Protein AF-A0A147B8G9-F1 (afdb_monomer)

Solvent-accessible surface area (backbone atoms only — not comparable to full-atom values): 14447 Å² total; per-residue (Å²): 86,71,68,40,45,54,47,21,61,50,33,44,54,52,21,54,55,28,45,54,51,26,54,56,39,69,71,37,88,87,58,52,73,68,56,34,51,51,32,46,54,50,22,54,52,31,44,52,54,21,53,52,31,44,51,52,25,51,52,38,44,55,53,49,53,52,51,51,49,44,41,64,72,46,54,49,53,51,53,50,52,54,52,48,54,52,51,53,51,51,52,49,52,52,52,52,49,56,51,51,51,54,51,55,56,58,67,47,47,63,57,54,49,52,52,52,53,50,52,51,53,56,59,70,66,65,49,73,64,62,56,50,49,55,50,45,72,74,62,61,80,81,74,71,81,80,75,81,83,76,86,82,70,70,88,66,72,84,79,80,87,88,86,81,87,84,81,88,78,70,76,73,82,71,81,74,72,80,72,87,64,96,72,88,81,89,86,91,85,78,87,92,87,88,77,95,69,91,70,97,74,86,74,59,89,74,60,79,72,38,78,92,43,60,70,72,57,24,52,53,53,53,52,53,50,52,52,48,54,52,52,54,54,67,73,77,110

Structure (mmCIF, N/CA/C/O backbone):
data_AF-A0A147B8G9-F1
#
_entry.id   AF-A0A147B8G9-F1
#
loop_
_atom_site.group_PDB
_atom_site.id
_atom_site.type_symbol
_atom_site.label_atom_id
_atom_site.label_alt_id
_atom_site.label_comp_id
_atom_site.label_asym_id
_atom_site.label_entity_id
_atom_site.label_seq_id
_atom_site.pdbx_PDB_ins_code
_atom_site.Cartn_x
_atom_site.Cartn_y
_atom_site.Cartn_z
_atom_site.occupancy
_atom_site.B_iso_or_equiv
_atom_site.auth_seq_id
_atom_site.auth_comp_id
_atom_site.auth_asym_id
_atom_site.auth_atom_id
_atom_site.pdbx_PDB_model_num
ATOM 1 N N . LEU A 1 1 ? -17.903 1.151 34.267 1.00 97.25 1 LEU A N 1
ATOM 2 C CA . LEU A 1 1 ? -18.735 -0.066 34.359 1.00 97.25 1 LEU A CA 1
ATOM 3 C C . LEU A 1 1 ? -18.308 -0.996 35.491 1.00 97.25 1 LEU A C 1
ATOM 5 O O . LEU A 1 1 ? -19.068 -1.158 36.432 1.00 97.25 1 LEU A O 1
ATOM 9 N N . ASP A 1 2 ? -17.098 -1.562 35.462 1.00 98.00 2 ASP A N 1
ATOM 10 C CA . ASP A 1 2 ? -16.694 -2.582 36.450 1.00 98.00 2 ASP A CA 1
ATOM 11 C C . ASP A 1 2 ? -16.786 -2.119 37.905 1.00 98.00 2 ASP A C 1
ATOM 13 O O . ASP A 1 2 ? -17.179 -2.884 38.782 1.00 98.00 2 ASP A O 1
ATOM 17 N N . LYS A 1 3 ? -16.465 -0.847 38.165 1.00 98.44 3 LYS A N 1
ATOM 18 C CA . LYS A 1 3 ? -16.571 -0.262 39.505 1.00 98.44 3 LYS A CA 1
ATOM 19 C C . LYS A 1 3 ? -18.018 -0.232 40.019 1.00 98.44 3 LYS A C 1
ATOM 21 O O . LYS A 1 3 ? -18.236 -0.625 41.160 1.00 98.44 3 LYS A O 1
ATOM 26 N N . SER A 1 4 ? -18.985 0.193 39.200 1.00 98.12 4 SER A N 1
ATOM 27 C CA . SER A 1 4 ? -20.401 0.253 39.600 1.00 98.12 4 SER A CA 1
ATOM 28 C C . SER A 1 4 ? -21.015 -1.142 39.705 1.00 98.12 4 SER A C 1
ATOM 30 O O . SER A 1 4 ? -21.727 -1.411 40.666 1.00 98.12 4 SER A O 1
ATOM 32 N N . LYS A 1 5 ? -20.637 -2.074 38.817 1.00 98.62 5 LYS A N 1
ATOM 33 C CA . LYS A 1 5 ? -21.024 -3.490 38.921 1.00 98.62 5 LYS A CA 1
ATOM 34 C C . LYS A 1 5 ? -20.575 -4.109 40.247 1.00 98.62 5 LYS A C 1
ATOM 36 O O . LYS A 1 5 ? -21.391 -4.637 40.990 1.00 98.62 5 LYS A O 1
ATOM 41 N N . ARG A 1 6 ? -19.284 -3.982 40.582 1.00 98.56 6 ARG A N 1
ATOM 42 C CA . ARG A 1 6 ? -18.735 -4.498 41.850 1.00 98.56 6 ARG A CA 1
ATOM 43 C C . ARG A 1 6 ? -19.378 -3.841 43.071 1.00 98.56 6 ARG A C 1
ATOM 45 O O . ARG A 1 6 ? -19.503 -4.483 44.110 1.00 98.56 6 ARG A O 1
ATOM 52 N N . HIS A 1 7 ? -19.744 -2.562 42.971 1.00 98.56 7 HIS A N 1
ATOM 53 C CA . HIS A 1 7 ? -20.434 -1.862 44.048 1.00 98.56 7 HIS A CA 1
ATOM 54 C C . HIS A 1 7 ? -21.851 -2.405 44.256 1.00 98.56 7 HIS A C 1
ATOM 56 O O . HIS A 1 7 ? -22.194 -2.731 45.389 1.00 98.56 7 HIS A O 1
ATOM 62 N N . TYR A 1 8 ? -22.616 -2.584 43.176 1.00 98.75 8 TYR A N 1
ATOM 63 C CA . TYR A 1 8 ? -23.930 -3.219 43.219 1.00 98.75 8 TYR A CA 1
ATOM 64 C C . TYR A 1 8 ? -23.858 -4.635 43.805 1.00 98.75 8 TYR A C 1
ATOM 66 O O . TYR A 1 8 ? -24.555 -4.910 44.776 1.00 98.75 8 TYR A O 1
ATOM 74 N N . ASP A 1 9 ? -22.937 -5.481 43.326 1.00 98.62 9 ASP A N 1
ATOM 75 C CA . ASP A 1 9 ? -22.746 -6.845 43.847 1.00 98.62 9 ASP A CA 1
ATOM 76 C C . ASP A 1 9 ? -22.470 -6.854 45.363 1.00 98.62 9 ASP A C 1
ATOM 78 O O . ASP A 1 9 ? -22.909 -7.748 46.088 1.00 98.62 9 ASP A O 1
ATOM 82 N N . LYS A 1 10 ? -21.728 -5.856 45.864 1.00 98.62 10 LYS A N 1
ATOM 83 C CA . LYS A 1 10 ? -21.459 -5.701 47.298 1.00 98.62 10 LYS A CA 1
ATOM 84 C C . LYS A 1 10 ? -22.714 -5.268 48.064 1.00 98.62 10 LYS A C 1
ATOM 86 O O . LYS A 1 10 ? -23.008 -5.858 49.098 1.00 98.62 10 LYS A O 1
ATOM 91 N N . MET A 1 11 ? -23.422 -4.241 47.589 1.00 98.44 11 MET A N 1
ATOM 92 C CA . MET A 1 11 ? -24.616 -3.717 48.268 1.00 98.44 11 MET A CA 1
ATOM 93 C C . MET A 1 11 ? -25.768 -4.726 48.258 1.00 98.44 11 MET A C 1
ATOM 95 O O . MET A 1 11 ? -26.478 -4.828 49.250 1.00 98.44 11 MET A O 1
ATOM 99 N N . PHE A 1 12 ? -25.892 -5.526 47.197 1.00 98.56 12 PHE A N 1
ATOM 100 C CA . PHE A 1 12 ? -26.845 -6.632 47.111 1.00 98.56 12 PHE A CA 1
ATOM 101 C C . PHE A 1 12 ? -26.629 -7.660 48.228 1.00 98.56 12 PHE A C 1
ATOM 103 O O . PHE A 1 12 ? -27.547 -7.945 48.988 1.00 98.56 12 PHE A O 1
ATOM 110 N N . LYS A 1 13 ? -25.385 -8.112 48.433 1.00 98.62 13 LYS A N 1
ATOM 111 C CA . LYS A 1 13 ? -25.049 -9.030 49.538 1.00 98.62 13 LYS A CA 1
ATOM 112 C C . LYS A 1 13 ? -25.305 -8.428 50.922 1.00 98.62 13 LYS A C 1
ATOM 114 O O . LYS A 1 13 ? -25.649 -9.144 51.858 1.00 98.62 13 LYS A O 1
ATOM 119 N N . GLU A 1 14 ? -25.085 -7.121 51.088 1.00 98.38 14 GLU A N 1
ATOM 120 C CA . GLU A 1 14 ? -25.385 -6.432 52.350 1.00 98.38 14 GLU A CA 1
ATOM 121 C C . GLU A 1 14 ? -26.895 -6.316 52.610 1.00 98.38 14 GLU A C 1
ATOM 123 O O . GLU A 1 14 ? -27.304 -6.398 53.769 1.00 98.38 14 GLU A O 1
ATOM 128 N N . ALA A 1 15 ? -27.702 -6.149 51.560 1.00 98.50 15 ALA A N 1
ATOM 129 C CA . ALA A 1 15 ? -29.160 -6.142 51.631 1.00 98.50 15 ALA A CA 1
ATOM 130 C C . ALA A 1 15 ? -29.721 -7.531 51.969 1.00 98.50 15 ALA A C 1
ATOM 132 O O . ALA A 1 15 ? -30.466 -7.644 52.940 1.00 98.50 15 ALA A O 1
ATOM 133 N N . GLU A 1 16 ? -29.267 -8.591 51.285 1.00 98.38 16 GLU A N 1
ATOM 134 C CA . GLU A 1 16 ? -29.653 -9.981 51.595 1.00 98.38 16 GLU A CA 1
ATOM 135 C C . GLU A 1 16 ? -29.363 -10.330 53.061 1.00 98.38 16 GLU A C 1
ATOM 137 O O . GLU A 1 16 ? -30.230 -10.819 53.784 1.00 98.38 16 GLU A O 1
ATOM 142 N N . LYS A 1 17 ? -28.168 -9.978 53.552 1.00 98.44 17 LYS A N 1
ATOM 143 C CA . LYS A 1 17 ? -27.797 -10.209 54.953 1.00 98.44 17 LYS A CA 1
ATOM 144 C C . LYS A 1 17 ? -28.692 -9.449 55.944 1.00 98.44 17 LYS A C 1
ATOM 146 O O . LYS A 1 17 ? -28.948 -9.944 57.041 1.00 98.44 17 LYS A O 1
ATOM 151 N N . ALA A 1 18 ? -29.121 -8.231 55.607 1.00 98.00 18 ALA A N 1
ATOM 152 C CA . ALA A 1 18 ? -30.018 -7.445 56.456 1.00 98.00 18 ALA A CA 1
ATOM 153 C C . ALA A 1 18 ? -31.457 -7.987 56.435 1.00 98.00 18 ALA A C 1
ATOM 155 O O . ALA A 1 18 ? -32.143 -7.928 57.455 1.00 98.00 18 ALA A O 1
ATOM 156 N N . GLU A 1 19 ? -31.892 -8.552 55.308 1.00 97.94 19 GLU A N 1
ATOM 157 C CA . GLU A 1 19 ? -33.185 -9.219 55.159 1.00 97.94 19 GLU A CA 1
ATOM 158 C C . GLU A 1 19 ? -33.260 -10.511 55.983 1.00 97.94 19 GLU A C 1
ATOM 160 O O . GLU A 1 19 ? -34.195 -10.670 56.769 1.00 97.94 19 GLU A O 1
ATOM 165 N N . GLU A 1 20 ? -32.237 -11.366 55.913 1.00 97.62 20 GLU A N 1
ATOM 166 C CA . GLU A 1 20 ? -32.121 -12.560 56.764 1.00 97.62 20 GLU A CA 1
ATOM 167 C C . GLU A 1 20 ? -32.105 -12.204 58.260 1.00 97.62 20 GLU A C 1
ATOM 169 O O . GLU A 1 20 ? -32.762 -12.854 59.076 1.00 97.62 20 GLU A O 1
ATOM 174 N N . ALA A 1 21 ? -31.372 -11.149 58.637 1.00 97.25 21 ALA A N 1
ATOM 175 C CA . ALA A 1 21 ? -31.298 -10.690 60.022 1.00 97.25 21 ALA A CA 1
ATOM 176 C C . ALA A 1 21 ? -32.641 -10.153 60.538 1.00 97.25 21 ALA A C 1
ATOM 178 O O . ALA A 1 21 ? -32.983 -10.400 61.694 1.00 97.25 21 ALA A O 1
ATOM 179 N N . TYR A 1 22 ? -33.402 -9.442 59.698 1.00 97.81 22 TYR A N 1
ATOM 180 C CA . TYR A 1 22 ? -34.756 -9.008 60.036 1.00 97.81 22 TYR A CA 1
ATOM 181 C C . TYR A 1 22 ? -35.699 -10.202 60.199 1.00 97.81 22 TYR A C 1
ATOM 183 O O . TYR A 1 22 ? -36.370 -10.276 61.221 1.00 97.81 22 TYR A O 1
ATOM 191 N N . HIS A 1 23 ? -35.698 -11.155 59.260 1.00 96.88 23 HIS A N 1
ATOM 192 C CA . HIS A 1 23 ? -36.544 -12.351 59.344 1.00 96.88 23 HIS A CA 1
ATOM 193 C C . HIS A 1 23 ? -36.290 -13.126 60.640 1.00 96.88 23 HIS A C 1
ATOM 195 O O . HIS A 1 23 ? -37.219 -13.441 61.375 1.00 96.88 23 HIS A O 1
ATOM 201 N N . LYS A 1 24 ? -35.013 -13.338 60.980 1.00 96.62 24 LYS A N 1
ATOM 202 C CA . LYS A 1 24 ? -34.631 -13.998 62.231 1.00 96.62 24 LYS A CA 1
ATOM 203 C C . LYS A 1 24 ? -35.087 -13.225 63.473 1.00 96.62 24 LYS A C 1
ATOM 205 O O . LYS A 1 24 ? -35.431 -13.846 64.470 1.00 96.62 24 LYS A O 1
ATOM 210 N N . ALA A 1 25 ? -35.046 -11.892 63.437 1.00 96.00 25 ALA A N 1
ATOM 211 C CA . ALA A 1 25 ? -35.487 -11.064 64.555 1.00 96.00 25 ALA A CA 1
ATOM 212 C C . ALA A 1 25 ? -37.018 -11.053 64.709 1.00 96.00 25 ALA A C 1
ATOM 214 O O . ALA A 1 25 ? -37.511 -11.032 65.829 1.00 96.00 25 ALA A O 1
ATOM 215 N N . ASP A 1 26 ? -37.758 -11.077 63.600 1.00 95.75 26 ASP A N 1
ATOM 216 C CA . ASP A 1 26 ? -39.227 -11.084 63.571 1.00 95.75 26 ASP A CA 1
ATOM 217 C C . ASP A 1 26 ? -39.808 -12.403 64.119 1.00 95.75 26 ASP A C 1
ATOM 219 O O . ASP A 1 26 ? -40.849 -12.407 64.772 1.00 95.75 26 ASP A O 1
ATOM 223 N N . GLU A 1 27 ? -39.095 -13.517 63.916 1.00 95.50 27 GLU A N 1
ATOM 224 C CA . GLU A 1 27 ? -39.463 -14.850 64.415 1.00 95.50 27 GLU A CA 1
ATOM 225 C C . GLU A 1 27 ? -39.058 -15.111 65.880 1.00 95.50 27 GLU A C 1
ATOM 227 O O . GLU A 1 27 ? -39.520 -16.083 66.486 1.00 95.50 27 GLU A O 1
ATOM 232 N N . ASP A 1 28 ? -38.195 -14.277 66.471 1.00 93.94 28 ASP A N 1
ATOM 233 C CA . ASP A 1 28 ? -37.679 -14.482 67.826 1.00 93.94 28 ASP A CA 1
ATOM 234 C C . ASP A 1 28 ? -38.606 -13.871 68.889 1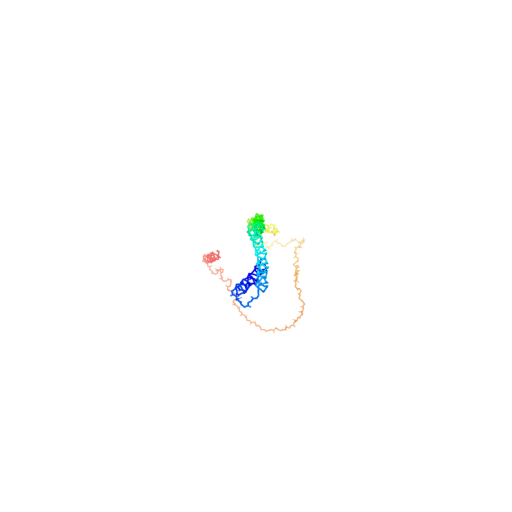.00 93.94 28 ASP A C 1
ATOM 236 O O . ASP A 1 28 ? -38.620 -12.664 69.141 1.00 93.94 28 ASP A O 1
ATOM 240 N N . LEU A 1 29 ? -39.348 -14.741 69.579 1.00 89.50 29 LEU A N 1
ATOM 241 C CA . LEU A 1 29 ? -40.270 -14.376 70.660 1.00 89.50 29 LEU A CA 1
ATOM 242 C C . LEU A 1 29 ? -39.580 -13.759 71.891 1.00 89.50 29 LEU A C 1
ATOM 244 O O . LEU A 1 29 ? -40.267 -13.234 72.771 1.00 89.50 29 LEU A O 1
ATOM 248 N N . HIS A 1 30 ? -38.251 -13.843 71.991 1.00 93.12 30 HIS A N 1
ATOM 249 C CA . HIS A 1 30 ? -37.480 -13.285 73.100 1.00 93.12 30 HIS A CA 1
ATOM 250 C C . HIS A 1 30 ? -36.979 -11.859 72.840 1.00 93.12 30 HIS A C 1
ATOM 252 O O . HIS A 1 30 ? -36.504 -11.216 73.780 1.00 93.12 30 HIS A O 1
ATOM 258 N N . LEU A 1 31 ? -37.098 -11.343 71.611 1.00 91.81 31 LEU A N 1
ATOM 259 C CA . LEU A 1 31 ? -36.716 -9.971 71.281 1.00 91.81 31 LEU A CA 1
ATOM 260 C C . LEU A 1 31 ? -37.822 -8.969 71.612 1.00 91.81 31 LEU A C 1
ATOM 262 O O . LEU A 1 31 ? -39.021 -9.227 71.487 1.00 91.81 31 LEU A O 1
ATOM 266 N N . SER A 1 32 ? -37.412 -7.766 72.010 1.00 94.31 32 SER A N 1
ATOM 267 C CA . SER A 1 32 ? -38.351 -6.669 72.206 1.00 94.31 32 SER A CA 1
ATOM 268 C C . SER A 1 32 ? -38.854 -6.126 70.867 1.00 94.31 32 SER A C 1
ATOM 270 O O . SER A 1 32 ? -38.147 -6.093 69.859 1.00 94.31 32 SER A O 1
ATOM 272 N N . ARG A 1 33 ? -40.066 -5.563 70.875 1.00 92.75 33 ARG A N 1
ATOM 273 C CA . ARG A 1 33 ? -40.646 -4.896 69.697 1.00 92.75 33 ARG A CA 1
ATOM 274 C C . ARG A 1 33 ? -39.757 -3.774 69.140 1.00 92.75 33 ARG A C 1
ATOM 276 O O . ARG A 1 33 ? -39.765 -3.524 67.940 1.00 92.75 33 ARG A O 1
ATOM 283 N N . ALA A 1 34 ? -38.985 -3.107 70.000 1.00 95.25 34 ALA A N 1
ATOM 284 C CA . ALA A 1 34 ? -38.036 -2.074 69.589 1.00 95.25 34 ALA A CA 1
ATOM 285 C C . ALA A 1 34 ? -36.835 -2.648 68.815 1.00 95.25 34 ALA A C 1
ATOM 287 O O . ALA A 1 34 ? -36.358 -2.021 67.870 1.00 95.25 34 ALA A O 1
ATOM 288 N N . GLU A 1 35 ? -36.352 -3.836 69.186 1.00 94.00 35 GLU A N 1
ATOM 289 C CA . GLU A 1 35 ? -35.245 -4.507 68.496 1.00 94.00 35 GLU A CA 1
ATOM 290 C C . GLU A 1 35 ? -35.665 -5.025 67.119 1.00 94.00 35 GLU A C 1
ATOM 292 O O . GLU A 1 35 ? -34.926 -4.833 66.150 1.00 94.00 35 GLU A O 1
ATOM 297 N N . VAL A 1 36 ? -36.875 -5.580 67.008 1.00 95.62 36 VAL A N 1
ATOM 298 C CA . VAL A 1 36 ? -37.458 -5.994 65.720 1.00 95.62 36 VAL A CA 1
ATOM 299 C C . VAL A 1 36 ? -37.633 -4.793 64.786 1.00 95.62 36 VAL A C 1
ATOM 301 O O . VAL A 1 36 ? -37.210 -4.834 63.630 1.00 95.62 36 VAL A O 1
ATOM 304 N N . GLU A 1 37 ? -38.163 -3.673 65.289 1.00 96.44 37 GLU A N 1
ATOM 305 C CA . GLU A 1 37 ? -38.328 -2.455 64.484 1.00 96.44 37 GLU A CA 1
ATOM 306 C C . GLU A 1 37 ? -36.974 -1.867 64.040 1.00 96.44 37 GLU A C 1
ATOM 308 O O . GLU A 1 37 ? -36.832 -1.397 62.912 1.00 96.44 37 GLU A O 1
ATOM 313 N N . LYS A 1 38 ? -35.932 -1.953 64.879 1.00 97.31 38 LYS A N 1
ATOM 314 C CA . LYS A 1 38 ? -34.567 -1.552 64.501 1.00 97.31 38 LYS A CA 1
ATOM 315 C C . LYS A 1 38 ? -33.997 -2.430 63.380 1.00 97.31 38 LYS A C 1
ATOM 317 O O . LYS A 1 38 ? -33.352 -1.911 62.461 1.00 97.31 38 LYS A O 1
ATOM 322 N N . ALA A 1 39 ? -34.222 -3.744 63.438 1.00 96.50 39 ALA A N 1
ATOM 323 C CA . ALA A 1 39 ? -33.822 -4.662 62.372 1.00 96.50 39 ALA A CA 1
ATOM 324 C C . ALA A 1 39 ? -34.564 -4.343 61.062 1.00 96.50 39 ALA A C 1
ATOM 326 O O . ALA A 1 39 ? -33.936 -4.265 60.005 1.00 96.50 39 ALA A O 1
ATOM 327 N N . LYS A 1 40 ? -35.864 -4.031 61.144 1.00 97.69 40 LYS A N 1
ATOM 328 C CA . LYS A 1 40 ? -36.684 -3.596 60.006 1.00 97.69 40 LYS A CA 1
ATOM 329 C C . LYS A 1 40 ? -36.181 -2.297 59.370 1.00 97.69 40 LYS A C 1
ATOM 331 O O . LYS A 1 40 ? -36.027 -2.238 58.153 1.00 97.69 40 LYS A O 1
ATOM 336 N N . GLN A 1 41 ? -35.860 -1.277 60.170 1.00 97.75 41 GLN A N 1
ATOM 337 C CA . GLN A 1 41 ? -35.276 -0.027 59.662 1.00 97.75 41 GLN A CA 1
ATOM 338 C C . GLN A 1 41 ? -33.926 -0.262 58.972 1.00 97.75 41 GLN A C 1
ATOM 340 O O . GLN A 1 41 ? -33.648 0.329 57.930 1.00 97.75 41 GLN A O 1
ATOM 345 N N . THR A 1 42 ? -33.096 -1.153 59.525 1.00 97.50 42 THR A N 1
ATOM 346 C CA . THR A 1 42 ? -31.797 -1.511 58.934 1.00 97.50 42 THR A CA 1
ATOM 347 C C . THR A 1 42 ? -31.971 -2.223 57.592 1.00 97.50 42 THR A C 1
ATOM 349 O O . THR A 1 42 ? -31.271 -1.887 56.636 1.00 97.50 42 THR A O 1
ATOM 352 N N . LYS A 1 43 ? -32.917 -3.170 57.502 1.00 98.06 43 LYS A N 1
ATOM 353 C CA . LYS A 1 43 ? -33.299 -3.825 56.243 1.00 98.06 43 LYS A CA 1
ATOM 354 C C . LYS A 1 43 ? -33.697 -2.785 55.196 1.00 98.06 43 LYS A C 1
ATOM 356 O O . LYS A 1 43 ? -33.112 -2.761 54.117 1.00 98.06 43 LYS A O 1
ATOM 361 N N . GLU A 1 44 ? -34.647 -1.912 55.525 1.00 98.19 44 GLU A N 1
ATOM 362 C CA . GLU A 1 44 ? -35.167 -0.917 54.582 1.00 98.19 44 GLU A CA 1
ATOM 363 C C . GLU A 1 44 ? -34.058 0.016 54.076 1.00 98.19 44 GLU A C 1
ATOM 365 O O . GLU A 1 44 ? -33.927 0.256 52.876 1.00 98.19 44 GLU A O 1
ATOM 370 N N . GLN A 1 45 ? -33.175 0.463 54.975 1.00 98.31 45 GLN A N 1
ATOM 371 C CA . GLN A 1 45 ? -32.027 1.287 54.608 1.00 98.31 45 GLN A CA 1
ATOM 372 C C . GLN A 1 45 ? -31.071 0.565 53.646 1.00 98.31 45 GLN A C 1
ATOM 374 O O . GLN A 1 45 ? -30.588 1.168 52.685 1.00 98.31 45 GLN A O 1
ATOM 379 N N . LYS A 1 46 ? -30.765 -0.716 53.892 1.00 98.31 46 LYS A N 1
ATOM 380 C CA . LYS A 1 46 ? -29.875 -1.498 53.021 1.00 98.31 46 LYS A CA 1
ATOM 381 C C . LYS A 1 46 ? -30.505 -1.791 51.662 1.00 98.31 46 LYS A C 1
ATOM 383 O O . LYS A 1 46 ? -29.791 -1.720 50.661 1.00 98.31 46 LYS A O 1
ATOM 388 N N . ASN A 1 47 ? -31.815 -2.018 51.614 1.00 98.38 47 ASN A N 1
ATOM 389 C CA . ASN A 1 47 ? -32.558 -2.174 50.366 1.00 98.38 47 ASN A CA 1
ATOM 390 C C . ASN A 1 47 ? -32.523 -0.899 49.519 1.00 98.38 47 ASN A C 1
ATOM 392 O O . ASN A 1 47 ? -32.202 -0.977 48.334 1.00 98.38 47 ASN A O 1
ATOM 396 N N . GLN A 1 48 ? -32.741 0.276 50.120 1.00 98.50 48 GLN A N 1
ATOM 397 C CA . GLN A 1 48 ? -32.656 1.543 49.388 1.00 98.50 48 GLN A CA 1
ATOM 398 C C . GLN A 1 48 ? -31.258 1.765 48.785 1.00 98.50 48 GLN A C 1
ATOM 400 O O . GLN A 1 48 ? -31.133 2.071 47.602 1.00 98.50 48 GLN A O 1
ATOM 405 N N . ILE A 1 49 ? -30.194 1.535 49.565 1.00 98.38 49 ILE A N 1
ATOM 406 C CA . ILE A 1 49 ? -28.807 1.663 49.079 1.00 98.38 49 ILE A CA 1
ATOM 407 C C . ILE A 1 49 ? -28.522 0.672 47.936 1.00 98.38 49 ILE A C 1
ATOM 409 O O . ILE A 1 49 ? -27.803 0.999 46.989 1.00 98.38 49 ILE A O 1
ATOM 413 N N . CYS A 1 50 ? -29.064 -0.547 48.010 1.00 98.50 50 CYS A N 1
ATOM 414 C CA . CYS A 1 50 ? -28.919 -1.542 46.952 1.00 98.50 50 CYS A CA 1
ATOM 415 C C . CYS A 1 50 ? -29.609 -1.103 45.650 1.00 98.50 50 CYS A C 1
ATOM 417 O O . CYS A 1 50 ? -28.988 -1.184 44.587 1.00 98.50 50 CYS A O 1
ATOM 419 N N . GLU A 1 51 ? -30.840 -0.590 45.719 1.00 98.56 51 GLU A N 1
ATOM 420 C CA . GLU A 1 51 ? -31.565 -0.096 44.540 1.00 98.56 51 GLU A CA 1
ATOM 421 C C . GLU A 1 51 ? -30.894 1.142 43.917 1.00 98.56 51 GLU A C 1
ATOM 423 O O . GLU A 1 51 ? -30.808 1.248 42.687 1.00 98.56 51 GLU A O 1
ATOM 428 N N . ASP A 1 52 ? -30.308 2.025 44.730 1.00 98.62 52 ASP A N 1
ATOM 429 C CA . ASP A 1 52 ? -29.494 3.141 44.233 1.00 98.62 52 ASP A CA 1
ATOM 430 C C . ASP A 1 52 ? -28.248 2.624 43.483 1.00 98.62 52 ASP A C 1
ATOM 432 O O . ASP A 1 52 ? -27.953 3.053 42.361 1.00 98.62 52 ASP A O 1
ATOM 436 N N . ALA A 1 53 ? -27.539 1.639 44.053 1.00 98.56 53 ALA A N 1
ATOM 437 C CA . ALA A 1 53 ? -26.362 1.028 43.428 1.00 98.56 53 ALA A CA 1
ATOM 438 C C . ALA A 1 53 ? -26.702 0.270 42.130 1.00 98.56 53 ALA A C 1
ATOM 440 O O . ALA A 1 53 ? -25.930 0.297 41.167 1.00 98.56 53 ALA A O 1
ATOM 441 N N . LYS A 1 54 ? -27.868 -0.382 42.077 1.00 98.69 54 LYS A N 1
ATOM 442 C CA . LYS A 1 54 ? -28.408 -1.052 40.885 1.00 98.69 54 LYS A CA 1
ATOM 443 C C . LYS A 1 54 ? -28.705 -0.058 39.772 1.00 98.69 54 LYS A C 1
ATOM 445 O O . LYS A 1 54 ? -28.348 -0.303 38.619 1.00 98.69 54 LYS A O 1
ATOM 450 N N . THR A 1 55 ? -29.315 1.070 40.125 1.00 98.69 55 THR A N 1
ATOM 451 C CA . THR A 1 55 ? -29.626 2.156 39.193 1.00 98.69 55 THR A CA 1
ATOM 452 C C . THR A 1 55 ? -28.346 2.758 38.613 1.00 98.69 55 THR A C 1
ATOM 454 O O . THR A 1 55 ? -28.237 2.907 37.394 1.00 98.69 55 THR A O 1
ATOM 457 N N . ASP A 1 56 ? -27.329 3.025 39.442 1.00 98.62 56 ASP A N 1
ATOM 458 C CA . ASP A 1 56 ? -26.023 3.485 38.947 1.00 98.62 56 ASP A CA 1
ATOM 459 C C . ASP A 1 56 ? -25.362 2.446 38.027 1.00 98.62 56 ASP A C 1
ATOM 461 O O . ASP A 1 56 ? -24.895 2.781 36.935 1.00 98.62 56 ASP A O 1
ATOM 465 N N . TYR A 1 57 ? -25.375 1.164 38.405 1.00 98.81 57 TYR A N 1
ATOM 466 C CA . TYR A 1 57 ? -24.852 0.104 37.544 1.00 98.81 57 TYR A CA 1
ATOM 467 C C . TYR A 1 57 ? -25.568 0.051 36.184 1.00 98.81 57 TYR A C 1
ATOM 469 O O . TYR A 1 57 ? -24.890 0.039 35.152 1.00 98.81 57 TYR A O 1
ATOM 477 N N . ALA A 1 58 ? -26.903 0.091 36.163 1.00 98.69 58 ALA A N 1
ATOM 478 C CA . ALA A 1 58 ? -27.698 0.089 34.936 1.00 98.69 58 ALA A CA 1
ATOM 479 C C . ALA A 1 58 ? -27.367 1.289 34.030 1.00 98.69 58 ALA A C 1
ATOM 481 O O . ALA A 1 58 ? -27.120 1.114 32.833 1.00 98.69 58 ALA A O 1
ATOM 482 N N . ASN A 1 59 ? -27.256 2.490 34.606 1.00 98.69 59 ASN A N 1
ATOM 483 C CA . ASN A 1 59 ? -26.887 3.704 33.876 1.00 98.69 59 ASN A CA 1
ATOM 484 C C . ASN A 1 59 ? -25.482 3.601 33.264 1.00 98.69 59 ASN A C 1
ATOM 486 O O . ASN A 1 59 ? -25.276 3.910 32.085 1.00 98.69 59 ASN A O 1
ATOM 490 N N . GLN A 1 60 ? -24.502 3.124 34.038 1.00 98.62 60 GLN A N 1
ATOM 491 C CA . GLN A 1 60 ? -23.141 2.924 33.537 1.00 98.62 60 GLN A CA 1
ATOM 492 C C . GLN A 1 60 ? -23.082 1.849 32.448 1.00 98.62 60 GLN A C 1
ATOM 494 O O . GLN A 1 60 ? -22.301 1.989 31.503 1.00 98.62 60 GLN A O 1
ATOM 499 N N . LEU A 1 61 ? -23.886 0.789 32.554 1.00 98.69 61 LEU A N 1
ATOM 500 C CA . LEU A 1 61 ? -23.973 -0.269 31.548 1.00 98.69 61 LEU A CA 1
ATOM 501 C C . LEU A 1 61 ? -24.519 0.269 30.226 1.00 98.69 61 LEU A C 1
ATOM 503 O O . LEU A 1 61 ? -23.887 0.081 29.187 1.00 98.69 61 LEU A O 1
ATOM 507 N N . GLN A 1 62 ? -25.637 0.997 30.263 1.00 98.62 62 GLN A N 1
ATOM 508 C CA . GLN A 1 62 ? -26.217 1.607 29.068 1.00 98.62 62 GLN A CA 1
ATOM 509 C C . GLN A 1 62 ? -25.228 2.572 28.402 1.00 98.62 62 GLN A C 1
ATOM 511 O O . GLN A 1 62 ? -24.988 2.478 27.197 1.00 98.62 62 GLN A O 1
ATOM 516 N N . LYS A 1 63 ? -24.591 3.450 29.189 1.00 98.62 63 LYS A N 1
ATOM 517 C CA . LYS A 1 63 ? -23.576 4.381 28.681 1.00 98.62 63 LYS A CA 1
ATOM 518 C C . LYS A 1 63 ? -22.394 3.652 28.039 1.00 98.62 63 LYS A C 1
ATOM 520 O O . LYS A 1 63 ? -21.948 4.043 26.964 1.00 98.62 63 LYS A O 1
ATOM 525 N N . THR A 1 64 ? -21.907 2.585 28.669 1.00 98.75 64 THR A N 1
ATOM 526 C CA . THR A 1 64 ? -20.781 1.793 28.149 1.00 98.75 64 THR A CA 1
ATOM 527 C C . THR A 1 64 ? -21.144 1.110 26.833 1.00 98.75 64 THR A C 1
ATOM 529 O O . THR A 1 64 ? -20.370 1.178 25.884 1.00 98.75 64 THR A O 1
ATOM 532 N N . ASN A 1 65 ? -22.336 0.517 26.741 1.00 98.69 65 ASN A N 1
ATOM 533 C CA . ASN A 1 65 ? -22.803 -0.136 25.517 1.00 98.69 65 ASN A CA 1
ATOM 534 C C . ASN A 1 65 ? -22.979 0.857 24.360 1.00 98.69 65 ASN A C 1
ATOM 536 O O . ASN A 1 65 ? -22.658 0.527 23.219 1.00 98.69 65 ASN A O 1
ATOM 540 N N . ASN A 1 66 ? -23.456 2.072 24.642 1.00 98.62 66 ASN A N 1
ATOM 541 C CA . ASN A 1 66 ? -23.577 3.122 23.629 1.00 98.62 66 ASN A CA 1
ATOM 542 C C . ASN A 1 66 ? -22.203 3.545 23.098 1.00 98.62 66 ASN A C 1
ATOM 544 O O . ASN A 1 66 ? -21.996 3.528 21.888 1.00 98.62 66 ASN A O 1
ATOM 548 N N . LEU A 1 67 ? -21.250 3.826 23.993 1.00 98.69 67 LEU A N 1
ATOM 549 C CA . LEU A 1 67 ? -19.880 4.190 23.613 1.00 98.69 67 LEU A CA 1
ATOM 550 C C . LEU A 1 67 ? -19.168 3.059 22.863 1.00 98.69 67 LEU A C 1
ATOM 552 O O . LEU A 1 67 ? -18.431 3.307 21.915 1.00 98.69 67 LEU A O 1
ATOM 556 N N . GLN A 1 68 ? -19.396 1.805 23.258 1.00 98.75 68 GLN A N 1
ATOM 557 C CA . GLN A 1 68 ? -18.845 0.654 22.549 1.00 98.75 68 GLN A CA 1
ATOM 558 C C . GLN A 1 68 ? -19.399 0.572 21.122 1.00 98.75 68 GLN A C 1
ATOM 560 O O . GLN A 1 68 ? -18.642 0.362 20.176 1.00 98.75 68 GLN A O 1
ATOM 565 N N . ARG A 1 69 ? -20.710 0.768 20.954 1.00 98.75 69 ARG A N 1
ATOM 566 C CA . ARG A 1 69 ? -21.352 0.757 19.638 1.00 98.75 69 ARG A CA 1
ATOM 567 C C . ARG A 1 69 ? -20.828 1.878 18.746 1.00 98.75 69 ARG A C 1
ATOM 569 O O . ARG A 1 69 ? -20.511 1.619 17.593 1.00 98.75 69 ARG A O 1
ATOM 576 N N . GLU A 1 70 ? -20.704 3.087 19.284 1.00 98.56 70 GLU A N 1
ATOM 577 C CA . GLU A 1 70 ? -20.132 4.243 18.586 1.00 98.56 70 GLU A CA 1
ATOM 578 C C . GLU A 1 70 ? -18.673 3.986 18.177 1.00 98.56 70 GLU A C 1
ATOM 580 O O . GLU A 1 70 ? -18.297 4.174 17.020 1.00 98.56 70 GLU A O 1
ATOM 585 N N . HIS A 1 71 ? -17.859 3.445 19.089 1.00 98.69 71 HIS A N 1
ATOM 586 C CA . HIS A 1 71 ? -16.466 3.118 18.804 1.00 98.69 71 HIS A CA 1
ATOM 587 C C . HIS A 1 71 ? -16.324 2.154 17.620 1.00 98.69 71 HIS A C 1
ATOM 589 O O . HIS A 1 71 ? -15.559 2.432 16.698 1.00 98.69 71 HIS A O 1
ATOM 595 N N . TYR A 1 72 ? -17.061 1.041 17.627 1.00 98.75 72 TYR A N 1
ATOM 596 C CA . TYR A 1 72 ? -16.908 -0.001 16.610 1.00 98.75 72 TYR A CA 1
ATOM 597 C C . TYR A 1 72 ? -17.654 0.279 15.305 1.00 98.75 72 TYR A C 1
ATOM 599 O O . TYR A 1 72 ? -17.194 -0.168 14.258 1.00 98.75 72 TYR A O 1
ATOM 607 N N . ASN A 1 73 ? -18.764 1.018 15.341 1.00 98.50 73 ASN A N 1
ATOM 608 C CA . ASN A 1 73 ? -19.576 1.266 14.146 1.00 98.50 73 ASN A CA 1
ATOM 609 C C . ASN A 1 73 ? -19.318 2.628 13.497 1.00 98.50 73 ASN A C 1
ATOM 611 O O . ASN A 1 73 ? -19.694 2.812 12.343 1.00 98.50 73 ASN A O 1
ATOM 615 N N . GLU A 1 74 ? -18.684 3.572 14.196 1.00 98.38 74 GLU A N 1
ATOM 616 C CA . GLU A 1 74 ? -18.409 4.905 13.656 1.00 98.38 74 GLU A CA 1
ATOM 617 C C . GLU A 1 74 ? -16.918 5.248 13.702 1.00 98.38 74 GLU A C 1
ATOM 619 O O . GLU A 1 74 ? -16.298 5.468 12.659 1.00 98.38 74 GLU A O 1
ATOM 624 N N . HIS A 1 75 ? -16.311 5.276 14.892 1.00 98.56 75 HIS A N 1
ATOM 625 C CA . HIS A 1 75 ? -14.942 5.782 15.035 1.00 98.56 75 HIS A CA 1
ATOM 626 C C . HIS A 1 75 ? -13.898 4.873 14.373 1.00 98.56 75 HIS A C 1
ATOM 628 O O . HIS A 1 75 ? -13.054 5.358 13.619 1.00 98.56 75 HIS A O 1
ATOM 634 N N . MET A 1 76 ? -13.961 3.563 14.620 1.00 98.56 76 MET A N 1
ATOM 635 C CA . MET A 1 76 ? -13.042 2.584 14.033 1.00 98.56 76 MET A CA 1
ATOM 636 C C . MET A 1 76 ? -13.133 2.547 12.499 1.00 98.56 76 MET A C 1
ATOM 638 O O . MET A 1 76 ? -12.097 2.739 11.857 1.00 98.56 76 MET A O 1
ATOM 642 N N . PRO A 1 77 ? -14.326 2.402 11.881 1.00 98.69 77 PRO A N 1
ATOM 643 C CA . PRO A 1 77 ? -14.462 2.471 10.428 1.00 98.69 77 PRO A CA 1
ATOM 644 C C . PRO A 1 77 ? -13.913 3.769 9.838 1.00 98.69 77 PRO A C 1
ATOM 646 O O . PRO A 1 77 ? -13.240 3.736 8.813 1.00 98.69 77 PRO A O 1
ATOM 649 N N . ARG A 1 78 ? -14.125 4.910 10.507 1.00 98.62 78 ARG A N 1
ATOM 650 C CA . ARG A 1 78 ? -13.598 6.205 10.057 1.00 98.62 78 ARG A CA 1
ATOM 651 C C . ARG A 1 78 ? -12.068 6.253 10.058 1.00 98.62 78 ARG A C 1
ATOM 653 O O . ARG A 1 78 ? -11.483 6.780 9.115 1.00 98.62 78 ARG A O 1
ATOM 660 N N . VAL A 1 79 ? -11.414 5.718 11.090 1.00 98.75 79 VAL A N 1
ATOM 661 C CA . VAL A 1 79 ? -9.942 5.625 11.136 1.00 98.75 79 VAL A CA 1
ATOM 662 C C . VAL A 1 79 ? -9.431 4.681 10.047 1.00 98.75 79 VAL A C 1
ATOM 664 O O . VAL A 1 79 ? -8.467 5.007 9.355 1.00 98.75 79 VAL A O 1
ATOM 667 N N . PHE A 1 80 ? -10.087 3.538 9.850 1.00 98.75 80 PHE A N 1
ATOM 668 C CA . PHE A 1 80 ? -9.700 2.578 8.817 1.00 98.75 80 PHE A CA 1
ATOM 669 C C . PHE A 1 80 ? -9.879 3.119 7.399 1.00 98.75 80 PHE A C 1
ATOM 671 O O . PHE A 1 80 ? -8.973 2.951 6.590 1.00 98.75 80 PHE A O 1
ATOM 678 N N . ASP A 1 81 ? -10.957 3.847 7.112 1.00 98.75 81 ASP A N 1
ATOM 679 C CA . ASP A 1 81 ? -11.148 4.541 5.831 1.00 98.75 81 ASP A CA 1
ATOM 680 C C . ASP A 1 81 ? -10.030 5.567 5.574 1.00 98.75 81 ASP A C 1
ATOM 682 O O . ASP A 1 81 ? -9.474 5.632 4.478 1.00 98.75 81 ASP A O 1
ATOM 686 N N . GLN A 1 82 ? -9.613 6.325 6.593 1.00 98.81 82 GLN A N 1
ATOM 687 C CA . GLN A 1 82 ? -8.492 7.263 6.458 1.00 98.81 82 GLN A CA 1
ATOM 688 C C . GLN A 1 82 ? -7.162 6.555 6.171 1.00 98.81 82 GLN A C 1
ATOM 690 O O . GLN A 1 82 ? -6.413 6.988 5.290 1.00 98.81 82 GLN A O 1
ATOM 695 N N . LEU A 1 83 ? -6.871 5.463 6.885 1.00 98.81 83 LEU A N 1
ATOM 696 C CA . LEU A 1 83 ? -5.672 4.654 6.653 1.00 98.81 83 LEU A CA 1
ATOM 697 C C . LEU A 1 83 ? -5.690 4.008 5.265 1.00 98.81 83 LEU A C 1
ATOM 699 O O . LEU A 1 83 ? -4.671 4.026 4.574 1.00 98.81 83 LEU A O 1
ATOM 703 N N . GLN A 1 84 ? -6.845 3.503 4.832 1.00 98.81 84 GLN A N 1
ATOM 704 C CA . GLN A 1 84 ? -7.022 2.918 3.509 1.00 98.81 84 GLN A CA 1
ATOM 705 C C . GLN A 1 84 ? -6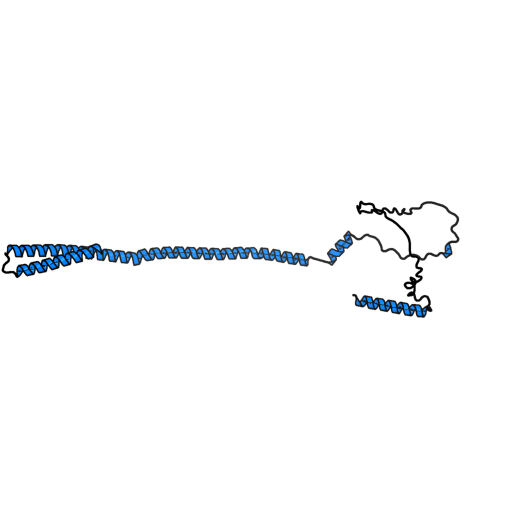.767 3.955 2.411 1.00 98.81 84 GLN A C 1
ATOM 707 O O . GLN A 1 84 ? -5.948 3.712 1.531 1.00 98.81 84 GLN A O 1
ATOM 712 N N . ARG A 1 85 ? -7.364 5.151 2.493 1.00 98.75 85 ARG A N 1
ATOM 713 C CA . ARG A 1 85 ? -7.126 6.227 1.509 1.00 98.75 85 ARG A CA 1
ATOM 714 C C . ARG A 1 85 ? -5.664 6.658 1.449 1.00 98.75 85 ARG A C 1
ATOM 716 O O . ARG A 1 85 ? -5.149 6.981 0.378 1.00 98.75 85 ARG A O 1
ATOM 723 N N . MET A 1 86 ? -4.985 6.687 2.596 1.00 98.81 86 MET A N 1
ATOM 724 C CA . MET A 1 86 ? -3.551 6.968 2.647 1.00 98.81 86 MET A CA 1
ATOM 725 C C . MET A 1 86 ? -2.750 5.887 1.904 1.00 98.81 86 MET A C 1
ATOM 727 O O . MET A 1 86 ? -1.858 6.225 1.121 1.00 98.81 86 MET A O 1
ATOM 731 N N . ASP A 1 87 ? -3.067 4.609 2.120 1.00 98.81 87 ASP A N 1
ATOM 732 C CA . ASP A 1 87 ? -2.394 3.488 1.456 1.00 98.81 87 ASP A CA 1
ATOM 733 C C . ASP A 1 87 ? -2.686 3.440 -0.053 1.00 98.81 87 ASP A C 1
ATOM 735 O O . ASP A 1 87 ? -1.765 3.298 -0.861 1.00 98.81 87 ASP A O 1
ATOM 739 N N . GLU A 1 88 ? -3.934 3.682 -0.456 1.00 98.81 88 GLU A N 1
ATOM 740 C CA . GLU A 1 88 ? -4.341 3.812 -1.858 1.00 98.81 88 GLU A CA 1
ATOM 741 C C . GLU A 1 88 ? -3.579 4.945 -2.554 1.00 98.81 88 GLU A C 1
ATOM 743 O O . GLU A 1 88 ? -3.041 4.758 -3.650 1.00 98.81 88 GLU A O 1
ATOM 748 N N . ARG A 1 89 ? -3.436 6.103 -1.893 1.00 98.81 89 ARG A N 1
ATOM 749 C CA . ARG A 1 89 ? -2.622 7.214 -2.406 1.00 98.81 89 ARG A CA 1
ATOM 750 C C . ARG A 1 89 ? -1.157 6.810 -2.559 1.00 98.81 89 ARG A C 1
ATOM 752 O O . ARG A 1 89 ? -0.559 7.110 -3.592 1.00 98.81 89 ARG A O 1
ATOM 759 N N . ARG A 1 90 ? -0.569 6.133 -1.565 1.00 98.81 90 ARG A N 1
ATOM 760 C CA . ARG A 1 90 ? 0.818 5.638 -1.645 1.00 98.81 90 ARG A CA 1
ATOM 761 C C . ARG A 1 90 ? 0.989 4.694 -2.837 1.00 98.81 90 ARG A C 1
ATOM 763 O O . ARG A 1 90 ? 1.928 4.859 -3.614 1.00 98.81 90 ARG A O 1
ATOM 770 N N . SER A 1 91 ? 0.074 3.745 -3.003 1.00 98.75 91 SER A N 1
ATOM 771 C CA . SER A 1 91 ? 0.074 2.788 -4.112 1.00 98.75 91 SER A CA 1
ATOM 772 C C . SER A 1 91 ? -0.071 3.490 -5.470 1.00 98.75 91 SER A C 1
ATOM 774 O O . SER A 1 91 ? 0.664 3.175 -6.408 1.00 98.75 91 SER A O 1
ATOM 776 N N . GLY A 1 92 ? -0.922 4.518 -5.560 1.00 98.81 92 GLY A N 1
ATOM 777 C CA . GLY A 1 92 ? -1.038 5.382 -6.737 1.00 98.81 92 GLY A CA 1
ATOM 778 C C . GLY A 1 92 ? 0.263 6.119 -7.078 1.00 98.81 92 GLY A C 1
ATOM 779 O O . GLY A 1 92 ? 0.673 6.136 -8.239 1.00 98.81 92 GLY A O 1
ATOM 780 N N . CYS A 1 93 ? 0.966 6.661 -6.078 1.00 98.81 93 CYS A N 1
ATOM 781 C CA . CYS A 1 93 ? 2.274 7.294 -6.280 1.00 98.81 93 CYS A CA 1
ATOM 782 C C . CYS A 1 93 ? 3.317 6.309 -6.830 1.00 98.81 93 CYS A C 1
ATOM 784 O O . CYS A 1 93 ? 4.057 6.658 -7.749 1.00 98.81 93 CYS A O 1
ATOM 786 N N . ILE A 1 94 ? 3.362 5.078 -6.308 1.00 98.75 94 ILE A N 1
ATOM 787 C CA . ILE A 1 94 ? 4.278 4.033 -6.795 1.00 98.75 94 ILE A CA 1
ATOM 788 C C . ILE A 1 94 ? 3.956 3.678 -8.249 1.00 98.75 94 ILE A C 1
ATOM 790 O O . ILE A 1 94 ? 4.862 3.607 -9.080 1.00 98.75 94 ILE A O 1
ATOM 794 N N . GLN A 1 95 ? 2.672 3.518 -8.583 1.00 98.81 95 GLN A N 1
ATOM 795 C CA . GLN A 1 95 ? 2.249 3.255 -9.957 1.00 98.81 95 GLN A CA 1
ATOM 796 C C . GLN A 1 95 ? 2.694 4.382 -10.903 1.00 98.81 95 GLN A C 1
ATOM 798 O O . GLN A 1 95 ? 3.254 4.111 -11.968 1.00 98.81 95 GLN A O 1
ATOM 803 N N . ALA A 1 96 ? 2.459 5.641 -10.522 1.00 98.75 96 ALA A N 1
ATOM 804 C CA . ALA A 1 96 ? 2.856 6.801 -11.315 1.00 98.75 96 ALA A CA 1
ATOM 805 C C . ALA A 1 96 ? 4.379 6.866 -11.499 1.00 98.75 96 ALA A C 1
ATOM 807 O O . ALA A 1 96 ? 4.855 7.094 -12.610 1.00 98.75 96 ALA A O 1
ATOM 808 N N . TYR A 1 97 ? 5.142 6.596 -10.437 1.00 98.69 97 TYR A N 1
ATOM 809 C CA . TYR A 1 97 ? 6.600 6.534 -10.483 1.00 98.69 97 TYR A CA 1
ATOM 810 C C . TYR A 1 97 ? 7.104 5.461 -11.457 1.00 98.69 97 TYR A C 1
ATOM 812 O O . TYR A 1 97 ? 7.933 5.757 -12.316 1.00 98.69 97 TYR A O 1
ATOM 820 N N . MET A 1 98 ? 6.574 4.236 -11.376 1.00 98.75 98 MET A N 1
ATOM 821 C CA . MET A 1 98 ? 6.967 3.139 -12.268 1.00 98.75 98 MET A CA 1
ATOM 822 C C . MET A 1 98 ? 6.686 3.471 -13.737 1.00 98.75 98 MET A C 1
ATOM 824 O O . MET A 1 98 ? 7.562 3.297 -14.584 1.00 98.75 98 MET A O 1
ATOM 828 N N . LYS A 1 99 ? 5.493 4.007 -14.035 1.00 98.75 99 LYS A N 1
ATOM 829 C CA . LYS A 1 99 ? 5.131 4.453 -15.390 1.00 98.75 99 LYS A CA 1
ATOM 830 C C . LYS A 1 99 ? 6.088 5.530 -15.888 1.00 98.75 99 LYS A C 1
ATOM 832 O O . LYS A 1 99 ? 6.649 5.400 -16.972 1.00 98.75 99 LYS A O 1
ATOM 837 N N . ARG A 1 100 ? 6.331 6.555 -15.067 1.00 98.69 100 ARG A N 1
ATOM 838 C CA . ARG A 1 100 ? 7.197 7.672 -15.440 1.00 98.69 100 ARG A CA 1
ATOM 839 C C . ARG A 1 100 ? 8.636 7.229 -15.684 1.00 98.69 100 ARG A C 1
ATOM 841 O O . ARG A 1 100 ? 9.258 7.692 -16.635 1.00 98.69 100 ARG A O 1
ATOM 848 N N . SER A 1 101 ? 9.150 6.322 -14.857 1.00 98.69 101 SER A N 1
ATOM 849 C CA . SER A 1 101 ? 10.474 5.730 -15.042 1.00 98.69 101 SER A CA 1
ATOM 850 C C . SER A 1 101 ? 10.574 5.024 -16.398 1.00 98.69 101 SER A C 1
ATOM 852 O O . SER A 1 101 ? 11.447 5.346 -17.204 1.00 98.69 101 SER A O 1
ATOM 854 N N . ALA A 1 102 ? 9.617 4.144 -16.714 1.00 98.69 102 ALA A N 1
ATOM 855 C CA . ALA A 1 102 ? 9.583 3.441 -17.996 1.00 98.69 102 ALA A CA 1
ATOM 856 C C . ALA A 1 102 ? 9.476 4.398 -19.199 1.00 98.69 102 ALA A C 1
ATOM 858 O O . ALA A 1 102 ? 10.159 4.206 -20.205 1.00 98.69 102 ALA A O 1
ATOM 859 N N . GLU A 1 103 ? 8.663 5.454 -19.097 1.00 98.62 103 GLU A N 1
ATOM 860 C CA . GLU A 1 103 ? 8.563 6.497 -20.125 1.00 98.62 103 GLU A CA 1
ATOM 861 C C . GLU A 1 103 ? 9.897 7.209 -20.359 1.00 98.62 103 GLU A C 1
ATOM 863 O O . GLU A 1 103 ? 10.292 7.386 -21.511 1.00 98.62 103 GLU A O 1
ATOM 868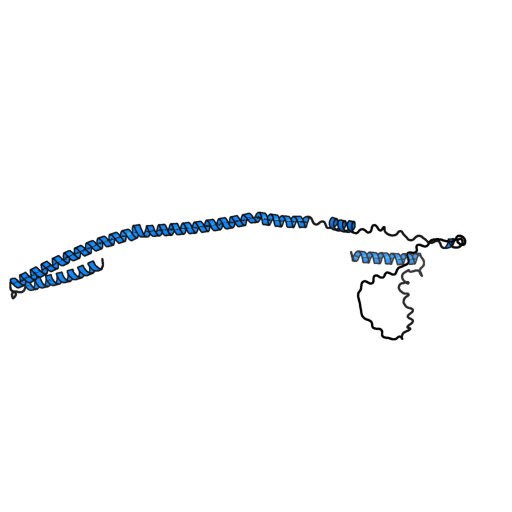 N N . ILE A 1 104 ? 10.601 7.593 -19.289 1.00 98.44 104 ILE A N 1
ATOM 869 C CA . ILE A 1 104 ? 11.915 8.243 -19.380 1.00 98.44 104 ILE A CA 1
ATOM 870 C C . ILE A 1 104 ? 12.913 7.313 -20.074 1.00 98.44 104 ILE A C 1
ATOM 872 O O . ILE A 1 104 ? 13.584 7.733 -21.013 1.00 98.44 104 ILE A O 1
ATOM 876 N N . HIS A 1 105 ? 12.969 6.037 -19.687 1.00 98.12 105 HIS A N 1
ATOM 877 C CA . HIS A 1 105 ? 13.831 5.062 -20.359 1.00 98.12 105 HIS A CA 1
ATOM 878 C C . HIS A 1 105 ? 13.488 4.922 -21.847 1.00 98.12 105 HIS A C 1
ATOM 880 O O . HIS A 1 105 ? 14.383 4.931 -22.693 1.00 98.12 105 HIS A O 1
ATOM 886 N N . ARG A 1 106 ? 12.196 4.870 -22.189 1.00 98.44 106 ARG A N 1
ATOM 887 C CA . ARG A 1 106 ? 11.740 4.787 -23.581 1.00 98.44 106 ARG A CA 1
ATOM 888 C C . ARG A 1 106 ? 12.154 6.005 -24.411 1.00 98.44 106 ARG A C 1
ATOM 890 O O . ARG A 1 106 ? 12.438 5.844 -25.594 1.00 98.44 106 ARG A O 1
ATOM 897 N N . GLN A 1 107 ? 12.226 7.196 -23.817 1.00 98.31 107 GLN A N 1
ATOM 898 C CA . GLN A 1 107 ? 12.662 8.416 -24.512 1.00 98.31 107 GLN A CA 1
ATOM 899 C C . GLN A 1 107 ? 14.139 8.388 -24.922 1.00 98.31 107 GLN A C 1
ATOM 901 O O . GLN A 1 107 ? 14.509 9.060 -25.881 1.00 98.31 107 GLN A O 1
ATOM 906 N N . VAL A 1 108 ? 14.979 7.603 -24.241 1.00 98.38 108 VAL A N 1
ATOM 907 C CA . VAL A 1 108 ? 16.411 7.490 -24.568 1.00 98.38 108 VAL A CA 1
ATOM 908 C C . VAL A 1 108 ? 16.659 6.502 -25.716 1.00 98.38 108 VAL A C 1
ATOM 910 O O . VAL A 1 108 ? 17.635 6.648 -26.451 1.00 98.38 108 VAL A O 1
ATOM 913 N N . ILE A 1 109 ? 15.760 5.534 -25.935 1.00 98.38 109 ILE A N 1
ATOM 914 C CA . ILE A 1 109 ? 15.916 4.487 -26.963 1.00 98.38 109 ILE A CA 1
ATOM 915 C C . ILE A 1 109 ? 16.183 5.057 -28.371 1.00 98.38 109 ILE A C 1
ATOM 917 O O . ILE A 1 109 ? 17.122 4.580 -29.011 1.00 98.38 109 ILE A 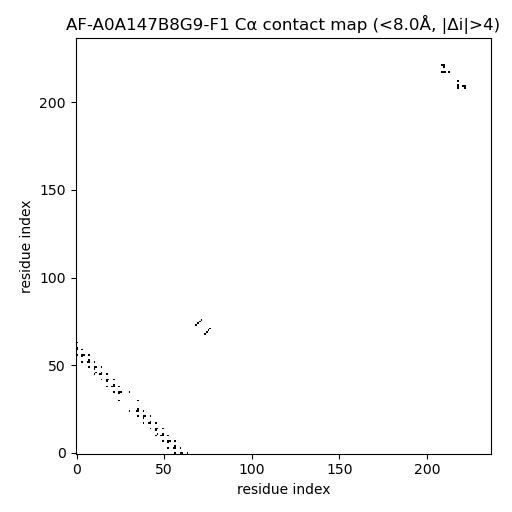O 1
ATOM 921 N N . PRO A 1 110 ? 15.456 6.076 -28.877 1.00 98.50 110 PRO A N 1
ATOM 922 C CA . PRO A 1 110 ? 15.734 6.643 -30.199 1.00 98.50 110 PRO A CA 1
ATOM 923 C C . PRO A 1 110 ? 17.133 7.254 -30.322 1.00 98.50 110 PRO A C 1
ATOM 925 O O . PRO A 1 110 ? 17.727 7.201 -31.393 1.00 98.50 110 PRO A O 1
ATOM 928 N N . ILE A 1 111 ? 17.677 7.811 -29.234 1.00 98.38 111 ILE A N 1
ATOM 929 C CA . ILE A 1 111 ? 19.031 8.381 -29.218 1.00 98.38 111 ILE A CA 1
ATOM 930 C C . ILE A 1 111 ? 20.057 7.257 -29.351 1.00 98.38 111 ILE A C 1
ATOM 932 O O . ILE A 1 111 ? 20.932 7.335 -30.207 1.00 98.38 111 ILE A O 1
ATOM 936 N N . ILE A 1 112 ? 19.910 6.194 -28.553 1.00 98.56 112 ILE A N 1
ATOM 937 C CA . ILE A 1 112 ? 20.774 5.007 -28.634 1.00 98.56 112 ILE A CA 1
ATOM 938 C C . ILE A 1 112 ? 20.706 4.406 -30.039 1.00 98.56 112 ILE A C 1
ATOM 940 O O . ILE A 1 112 ? 21.742 4.148 -30.640 1.00 98.56 112 ILE A O 1
ATOM 944 N N . THR A 1 113 ? 19.495 4.251 -30.579 1.00 98.56 113 THR A N 1
ATOM 945 C CA . THR A 1 113 ? 19.270 3.724 -31.933 1.00 98.56 113 THR A CA 1
ATOM 946 C C . THR A 1 113 ? 20.006 4.574 -32.965 1.00 98.56 113 THR A C 1
ATOM 948 O O . THR A 1 113 ? 20.831 4.054 -33.703 1.00 98.56 113 THR A O 1
ATOM 951 N N . LYS A 1 114 ? 19.836 5.902 -32.922 1.00 98.62 114 LYS A N 1
ATOM 952 C CA . LYS A 1 114 ? 20.531 6.830 -33.822 1.00 98.62 114 LYS A CA 1
ATOM 953 C C . LYS A 1 114 ? 22.057 6.744 -33.708 1.00 98.62 114 LYS A C 1
ATOM 955 O O . LYS A 1 114 ? 22.749 6.866 -34.715 1.00 98.62 114 LYS A O 1
ATOM 960 N N . CYS A 1 115 ? 22.596 6.571 -32.501 1.00 98.62 115 CYS A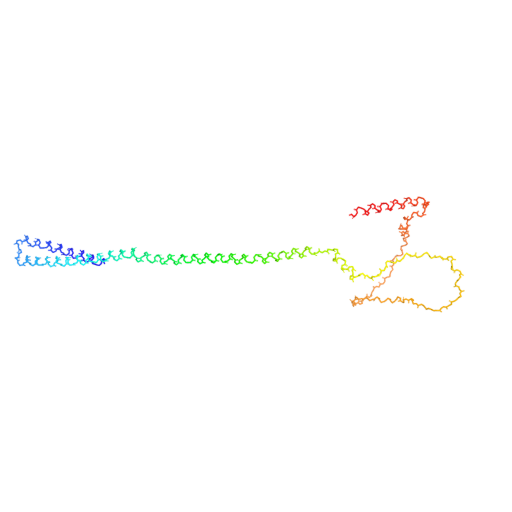 N 1
ATOM 961 C CA . CYS A 1 115 ? 24.035 6.387 -32.309 1.00 98.62 115 CYS A CA 1
ATOM 962 C C . CYS A 1 115 ? 24.528 5.093 -32.968 1.00 98.62 115 CYS A C 1
ATOM 964 O O . CYS A 1 115 ? 25.543 5.122 -33.659 1.00 98.62 115 CYS A O 1
ATOM 966 N N . LEU A 1 116 ? 23.803 3.987 -32.784 1.00 98.69 116 LEU A N 1
ATOM 967 C CA . LEU A 1 116 ? 24.136 2.696 -33.389 1.00 98.69 116 LEU A CA 1
ATOM 968 C C . LEU A 1 116 ? 24.035 2.749 -34.918 1.00 98.69 116 LEU A C 1
ATOM 970 O O . LEU A 1 116 ? 24.965 2.321 -35.597 1.00 98.69 116 LEU A O 1
ATOM 974 N N . ASP A 1 117 ? 22.976 3.357 -35.456 1.00 98.56 117 ASP A N 1
ATOM 975 C CA . ASP A 1 117 ? 22.810 3.562 -36.899 1.00 98.56 117 ASP A CA 1
ATOM 976 C C . ASP A 1 117 ? 23.977 4.377 -37.482 1.00 98.56 117 ASP A C 1
ATOM 978 O O . ASP A 1 117 ? 24.500 4.058 -38.548 1.00 98.56 117 ASP A O 1
ATOM 982 N N . GLY A 1 118 ? 24.441 5.403 -36.758 1.00 98.56 118 GLY A N 1
ATOM 983 C CA . GLY A 1 118 ? 25.610 6.194 -37.146 1.00 98.56 118 GLY A CA 1
ATOM 984 C C . GLY A 1 118 ? 26.912 5.387 -37.181 1.00 98.56 118 GLY A C 1
ATOM 985 O O . GLY A 1 118 ? 27.740 5.613 -38.060 1.00 98.56 118 GLY A O 1
ATOM 986 N N . MET A 1 119 ? 27.092 4.430 -36.265 1.00 98.69 119 MET A N 1
ATOM 987 C CA . MET A 1 119 ? 28.254 3.530 -36.277 1.00 98.69 119 MET A CA 1
ATOM 988 C C . MET A 1 119 ? 28.232 2.601 -37.491 1.00 98.69 119 MET A C 1
ATOM 990 O O . MET A 1 119 ? 29.265 2.424 -38.132 1.00 98.69 119 MET A O 1
ATOM 994 N N . VAL A 1 120 ? 27.062 2.042 -37.820 1.00 98.75 120 VAL A N 1
ATOM 995 C CA . VAL A 1 120 ? 26.883 1.199 -39.011 1.00 98.75 120 VAL A CA 1
ATOM 996 C C . VAL A 1 120 ? 27.169 2.008 -40.275 1.00 98.75 120 VAL A C 1
ATOM 998 O O . VAL A 1 120 ? 28.015 1.612 -41.066 1.00 98.75 120 VAL A O 1
ATOM 1001 N N . ALA A 1 121 ? 26.573 3.196 -40.412 1.00 98.56 121 ALA A N 1
ATOM 1002 C CA . ALA A 1 121 ? 26.799 4.060 -41.569 1.00 98.56 121 ALA A CA 1
ATOM 1003 C C . ALA A 1 121 ? 28.274 4.475 -41.734 1.00 98.56 121 ALA A C 1
ATOM 1005 O O . ALA A 1 121 ? 28.775 4.548 -42.854 1.00 98.56 121 ALA A O 1
ATOM 1006 N N . ALA A 1 122 ? 28.986 4.736 -40.632 1.00 98.50 122 ALA A N 1
ATOM 1007 C CA . ALA A 1 122 ? 30.416 5.028 -40.675 1.00 98.50 122 ALA A CA 1
ATOM 1008 C C . ALA A 1 122 ? 31.234 3.813 -41.137 1.00 98.50 122 ALA A C 1
ATOM 1010 O O . ALA A 1 122 ? 32.141 3.972 -41.952 1.00 98.50 122 ALA A O 1
ATOM 1011 N N . ALA A 1 123 ? 30.901 2.610 -40.662 1.00 98.56 123 ALA A N 1
ATOM 1012 C CA . ALA A 1 123 ? 31.548 1.380 -41.111 1.00 98.56 123 ALA A CA 1
ATOM 1013 C C . ALA A 1 123 ? 31.297 1.120 -42.607 1.00 98.56 123 ALA A C 1
ATOM 1015 O O . ALA A 1 123 ? 32.242 0.844 -43.341 1.00 98.56 123 ALA A O 1
ATOM 1016 N N . ASP A 1 124 ? 30.060 1.303 -43.072 1.00 98.25 124 ASP A N 1
ATOM 1017 C CA . ASP A 1 124 ? 29.681 1.140 -44.482 1.00 98.25 124 ASP A CA 1
ATOM 1018 C C . ASP A 1 124 ? 30.326 2.193 -45.399 1.00 98.25 124 ASP A C 1
ATOM 1020 O O . ASP A 1 124 ? 30.451 1.984 -46.604 1.00 98.25 124 ASP A O 1
ATOM 1024 N N . SER A 1 125 ? 30.754 3.334 -44.846 1.00 98.00 125 SER A N 1
ATOM 1025 C CA . SER A 1 125 ? 31.435 4.386 -45.610 1.00 98.00 125 SER A CA 1
ATOM 1026 C C . SER A 1 125 ? 32.906 4.085 -45.925 1.00 98.00 125 SER A C 1
ATOM 1028 O O . SER A 1 125 ? 33.508 4.806 -46.726 1.00 98.00 125 SER A O 1
ATOM 1030 N N . ILE A 1 126 ? 33.483 3.041 -45.317 1.00 98.06 126 ILE A N 1
ATOM 1031 C CA . ILE A 1 126 ? 34.866 2.621 -45.563 1.00 98.06 126 ILE A CA 1
ATOM 1032 C C . ILE A 1 126 ? 34.980 2.097 -46.998 1.00 98.06 126 ILE A C 1
ATOM 1034 O O . ILE A 1 126 ? 34.336 1.117 -47.371 1.00 98.06 126 ILE A O 1
ATOM 1038 N N . ASP A 1 127 ? 35.840 2.731 -47.795 1.00 98.12 127 ASP A N 1
ATOM 1039 C CA . ASP A 1 127 ? 36.098 2.358 -49.186 1.00 98.12 127 ASP A CA 1
ATOM 1040 C C . ASP A 1 127 ? 37.590 2.043 -49.368 1.00 98.12 127 ASP A C 1
ATOM 1042 O O . ASP A 1 127 ? 38.394 2.953 -49.592 1.00 98.12 127 ASP A O 1
ATOM 1046 N N . PRO A 1 128 ? 37.978 0.752 -49.324 1.00 97.88 128 PRO A N 1
ATOM 1047 C CA . PRO A 1 128 ? 39.380 0.355 -49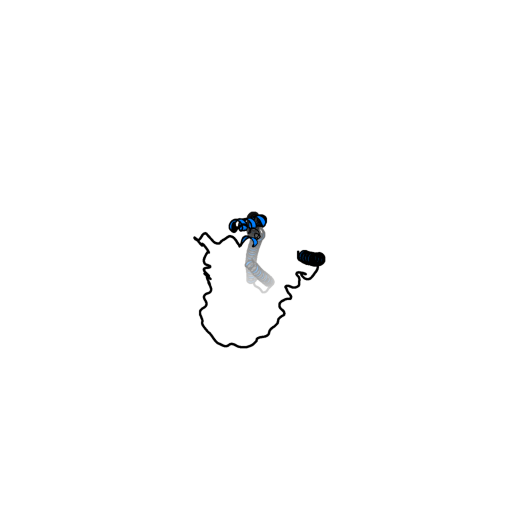.402 1.00 97.88 128 PRO A CA 1
ATOM 1048 C C . PRO A 1 128 ? 40.085 0.821 -50.679 1.00 97.88 128 PRO A C 1
ATOM 1050 O O . PRO A 1 128 ? 41.293 1.053 -50.663 1.00 97.88 128 PRO A O 1
ATOM 1053 N N . LYS A 1 129 ? 39.352 0.947 -51.796 1.00 97.88 129 LYS A N 1
ATOM 1054 C CA . LYS A 1 129 ? 39.938 1.382 -53.069 1.00 97.88 129 LYS A CA 1
ATOM 1055 C C . LYS A 1 129 ? 40.229 2.873 -53.032 1.00 97.88 129 LYS A C 1
ATOM 1057 O O . LYS A 1 129 ? 41.353 3.268 -53.328 1.00 97.88 129 LYS A O 1
ATOM 1062 N N . ARG A 1 130 ? 39.256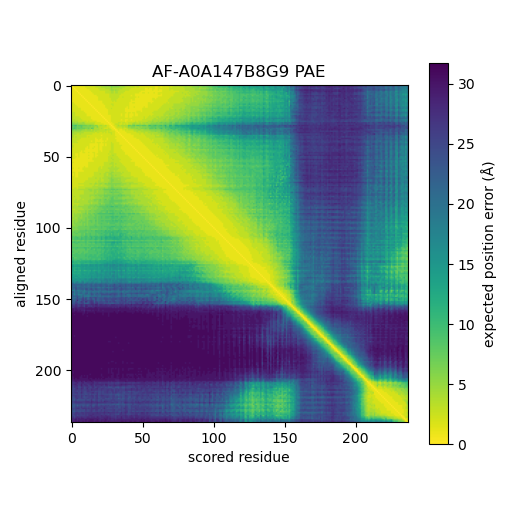 3.677 -52.599 1.00 97.44 130 ARG A N 1
ATOM 1063 C CA . ARG A 1 130 ? 39.426 5.131 -52.467 1.00 97.44 130 ARG A CA 1
ATOM 1064 C C . ARG A 1 130 ? 40.509 5.488 -51.445 1.00 97.44 130 ARG A C 1
ATOM 1066 O O . ARG A 1 130 ? 41.296 6.407 -51.675 1.00 97.44 130 ARG A O 1
ATOM 1073 N N . ASP A 1 131 ? 40.582 4.752 -50.338 1.00 97.62 131 ASP A N 1
ATOM 1074 C CA . ASP A 1 131 ? 41.619 4.948 -49.321 1.00 97.62 131 ASP A CA 1
ATOM 1075 C C . ASP A 1 131 ? 43.016 4.663 -49.897 1.00 97.62 131 ASP A C 1
ATOM 1077 O O . ASP A 1 131 ? 43.940 5.462 -49.722 1.00 97.62 131 ASP A O 1
ATOM 1081 N N . ALA A 1 132 ? 43.170 3.567 -50.651 1.00 97.62 132 ALA A N 1
ATOM 1082 C CA . ALA A 1 132 ? 44.422 3.235 -51.330 1.00 97.62 132 ALA A CA 1
ATOM 1083 C C . ALA A 1 132 ? 44.796 4.268 -52.408 1.00 97.62 132 ALA A C 1
ATOM 1085 O O . ALA A 1 132 ? 45.951 4.691 -52.479 1.00 97.62 132 ALA A O 1
ATOM 1086 N N . GLU A 1 133 ? 43.830 4.721 -53.211 1.00 97.62 133 GLU A N 1
ATOM 1087 C CA . GLU A 1 133 ? 44.023 5.785 -54.204 1.00 97.62 133 GLU A CA 1
ATOM 1088 C C . GLU A 1 133 ? 44.510 7.080 -53.549 1.00 97.62 133 GLU A C 1
ATOM 1090 O O . GLU A 1 133 ? 45.481 7.669 -54.018 1.00 97.62 133 GLU A O 1
ATOM 1095 N N . THR A 1 134 ? 43.930 7.468 -52.409 1.00 97.44 134 THR A N 1
ATOM 1096 C CA . THR A 1 134 ? 44.353 8.657 -51.647 1.00 97.44 134 THR A CA 1
ATOM 1097 C C . THR A 1 134 ? 45.828 8.573 -51.241 1.00 97.44 134 THR A C 1
ATOM 1099 O O . THR A 1 134 ? 46.564 9.562 -51.310 1.00 97.44 134 THR A O 1
ATOM 1102 N N . VAL A 1 135 ? 46.297 7.387 -50.838 1.00 97.56 135 VAL A N 1
ATOM 1103 C CA . VAL A 1 135 ? 47.713 7.152 -50.521 1.00 97.56 135 VAL A CA 1
ATOM 1104 C C . VAL A 1 135 ? 48.570 7.257 -51.784 1.00 97.56 135 VAL A C 1
ATOM 1106 O O . VAL A 1 135 ? 49.569 7.976 -51.784 1.00 97.56 135 VAL A O 1
ATOM 1109 N N . ILE A 1 136 ? 48.182 6.591 -52.873 1.00 96.00 136 ILE A N 1
ATOM 1110 C CA . ILE A 1 136 ? 48.922 6.640 -54.142 1.00 96.00 136 ILE A CA 1
ATOM 1111 C C . ILE A 1 136 ? 49.039 8.084 -54.635 1.00 96.00 136 ILE A C 1
ATOM 1113 O O . ILE A 1 136 ? 50.132 8.528 -54.970 1.00 96.00 136 ILE A O 1
ATOM 1117 N N . GLU A 1 137 ? 47.954 8.854 -54.642 1.00 96.06 137 GLU A N 1
ATOM 1118 C CA . GLU A 1 137 ? 47.966 10.246 -55.093 1.00 96.06 137 GLU A CA 1
ATOM 1119 C C . GLU A 1 137 ? 48.881 11.134 -54.257 1.00 96.06 137 GLU A C 1
ATOM 1121 O O . GLU A 1 137 ? 49.569 11.995 -54.810 1.00 96.06 137 GLU A O 1
ATOM 1126 N N . ARG A 1 138 ? 48.921 10.904 -52.941 1.00 96.38 138 ARG A N 1
ATOM 1127 C CA . ARG A 1 138 ? 49.762 11.661 -52.014 1.00 96.38 138 ARG A CA 1
ATOM 1128 C C . ARG A 1 138 ? 51.249 11.339 -52.154 1.00 96.38 138 ARG A C 1
ATOM 1130 O O . ARG A 1 138 ? 52.071 12.223 -51.918 1.00 96.38 138 ARG A O 1
ATOM 1137 N N . TYR A 1 139 ? 51.592 10.096 -52.493 1.00 95.69 139 TYR A N 1
ATOM 1138 C CA . TYR A 1 139 ? 52.973 9.597 -52.453 1.00 95.69 139 TYR A CA 1
ATOM 1139 C C . TYR A 1 139 ? 53.545 9.172 -53.808 1.00 95.69 139 TYR A C 1
ATOM 1141 O O . TYR A 1 139 ? 54.706 8.763 -53.864 1.00 95.69 139 TYR A O 1
ATOM 1149 N N . LYS A 1 140 ? 52.785 9.271 -54.905 1.00 94.25 140 LYS A N 1
ATOM 1150 C CA . LYS A 1 140 ? 53.305 9.005 -56.250 1.00 94.25 140 LYS A CA 1
ATOM 1151 C C . LYS A 1 140 ? 54.538 9.872 -56.495 1.00 94.25 140 LYS A C 1
ATOM 1153 O O . LYS A 1 140 ? 54.500 11.093 -56.374 1.00 94.25 140 LYS A O 1
ATOM 1158 N N . SER A 1 141 ? 55.644 9.225 -56.841 1.00 92.69 141 SER A N 1
ATOM 1159 C CA . SER A 1 141 ? 56.941 9.883 -57.015 1.00 92.69 141 SER A CA 1
ATOM 1160 C C . SER A 1 141 ? 57.041 10.688 -58.312 1.00 92.69 141 SER A C 1
ATOM 1162 O O . SER A 1 141 ? 57.955 11.491 -58.469 1.00 92.69 141 SER A O 1
ATOM 1164 N N . GLY A 1 142 ? 56.129 10.442 -59.259 1.00 89.38 142 GLY A N 1
ATOM 1165 C CA . GLY A 1 142 ? 56.205 10.980 -60.617 1.00 89.38 142 GLY A CA 1
ATOM 1166 C C . GLY A 1 142 ? 57.329 10.367 -61.455 1.00 89.38 142 GLY A C 1
ATOM 1167 O O . GLY A 1 142 ? 57.456 10.715 -62.626 1.00 89.38 142 GLY A O 1
ATOM 1168 N N . TYR A 1 143 ? 58.124 9.450 -60.890 1.00 91.56 143 TYR A N 1
ATOM 1169 C CA . TYR A 1 143 ? 59.118 8.715 -61.655 1.00 91.56 143 TYR A CA 1
ATOM 1170 C C . TYR A 1 143 ? 58.419 7.797 -62.646 1.00 91.56 143 TYR A C 1
ATOM 1172 O O . TYR A 1 143 ? 57.530 7.020 -62.294 1.00 91.56 143 TYR A O 1
ATOM 1180 N N . ILE A 1 144 ? 58.855 7.902 -63.891 1.00 89.69 144 ILE A N 1
ATOM 1181 C CA . ILE A 1 144 ? 58.478 6.981 -64.949 1.00 89.69 144 ILE A CA 1
ATOM 1182 C C . ILE A 1 144 ? 59.398 5.762 -64.803 1.00 89.69 144 ILE A C 1
ATOM 1184 O O . ILE A 1 144 ? 60.579 5.942 -64.481 1.00 89.69 144 ILE A O 1
ATOM 1188 N N . PRO A 1 145 ? 58.887 4.531 -64.982 1.00 91.56 145 PRO A N 1
ATOM 1189 C CA . PRO A 1 145 ? 59.746 3.359 -65.085 1.00 91.56 145 PRO A CA 1
ATOM 1190 C C . PRO A 1 145 ? 60.881 3.620 -66.092 1.00 91.56 145 PRO A C 1
ATOM 1192 O O . PRO A 1 145 ? 60.613 4.216 -67.137 1.00 91.56 145 PRO A O 1
ATOM 1195 N N . PRO A 1 146 ? 62.135 3.247 -65.777 1.00 92.75 146 PRO A N 1
ATOM 1196 C CA . PRO A 1 146 ? 63.252 3.472 -66.688 1.00 92.75 146 PRO A CA 1
ATOM 1197 C C . PRO A 1 146 ? 62.993 2.780 -68.029 1.00 92.75 146 PRO A C 1
ATOM 1199 O O . PRO A 1 146 ? 62.397 1.703 -68.065 1.00 92.75 146 PRO A O 1
ATOM 1202 N N . GLU A 1 147 ? 63.440 3.410 -69.114 1.00 91.00 147 GLU A N 1
ATOM 1203 C CA . GLU A 1 147 ? 63.401 2.797 -70.441 1.00 91.00 147 GLU A CA 1
ATOM 1204 C C . GLU A 1 147 ? 64.378 1.620 -70.530 1.00 91.00 147 GLU A C 1
ATOM 1206 O O . GLU A 1 147 ? 65.317 1.497 -69.734 1.00 91.00 147 GLU A O 1
ATOM 1211 N N . ASP A 1 148 ? 64.149 0.760 -71.520 1.00 93.81 148 ASP A N 1
ATOM 1212 C CA . ASP A 1 148 ? 65.039 -0.354 -71.811 1.00 93.81 148 ASP A CA 1
ATOM 1213 C C . ASP A 1 148 ? 66.454 0.152 -72.112 1.00 93.81 148 ASP A C 1
ATOM 1215 O O . ASP A 1 148 ? 66.657 1.188 -72.753 1.00 93.81 148 ASP A O 1
ATOM 1219 N N . PHE A 1 149 ? 67.455 -0.606 -71.669 1.00 90.81 149 PHE A N 1
ATOM 1220 C CA . PHE A 1 149 ? 68.841 -0.285 -71.980 1.00 90.81 149 PHE A CA 1
ATOM 1221 C C . PHE A 1 149 ? 69.062 -0.342 -73.500 1.00 90.81 149 PHE A C 1
ATOM 1223 O O . PHE A 1 149 ? 68.758 -1.366 -74.122 1.00 90.81 149 PHE A O 1
ATOM 1230 N N . PRO A 1 150 ? 69.608 0.719 -74.118 1.00 90.94 150 PRO A N 1
ATOM 1231 C CA . PRO A 1 150 ? 69.907 0.700 -75.539 1.00 90.94 150 PRO A CA 1
ATOM 1232 C C . PRO A 1 150 ? 71.048 -0.280 -75.838 1.00 90.94 150 PRO A C 1
ATOM 1234 O O . PRO A 1 150 ? 71.926 -0.521 -75.011 1.00 90.94 150 PRO A O 1
ATOM 1237 N N . PHE A 1 151 ? 71.062 -0.826 -77.054 1.00 89.06 151 PHE A N 1
ATOM 1238 C CA . PHE A 1 151 ? 72.199 -1.601 -77.545 1.00 89.06 151 PHE A CA 1
ATOM 1239 C C . PHE A 1 151 ? 73.414 -0.686 -77.762 1.00 89.06 151 PHE A C 1
ATOM 1241 O O . PHE A 1 151 ? 73.341 0.273 -78.532 1.00 89.06 151 PHE A O 1
ATOM 1248 N N . GLU A 1 152 ? 74.538 -0.995 -77.114 1.00 87.12 152 GLU A N 1
ATOM 1249 C CA . GLU A 1 152 ? 75.809 -0.289 -77.306 1.00 87.12 152 GLU A CA 1
ATOM 1250 C C . GLU A 1 152 ? 76.614 -0.923 -78.452 1.00 87.12 152 GLU A C 1
ATOM 1252 O O . GLU A 1 152 ? 77.226 -1.983 -78.300 1.00 87.12 152 GLU A O 1
ATOM 1257 N N . ASP A 1 153 ? 76.639 -0.267 -79.616 1.00 85.81 153 ASP A N 1
ATOM 1258 C CA . ASP A 1 153 ? 77.429 -0.729 -80.760 1.00 85.81 153 ASP A CA 1
ATOM 1259 C C . ASP A 1 153 ? 78.910 -0.322 -80.638 1.00 85.81 153 ASP A C 1
ATOM 1261 O O . ASP A 1 153 ? 79.327 0.780 -81.010 1.00 85.81 153 ASP A O 1
ATOM 1265 N N . LEU A 1 154 ? 79.734 -1.251 -80.150 1.00 77.50 154 LEU A N 1
ATOM 1266 C CA . LEU A 1 154 ? 81.184 -1.069 -80.016 1.00 77.50 154 LEU A CA 1
ATOM 1267 C C . LEU A 1 154 ? 81.931 -1.015 -81.363 1.00 77.50 154 LEU A C 1
ATOM 1269 O O . LEU A 1 154 ? 83.104 -0.631 -81.396 1.00 77.50 154 LEU A O 1
ATOM 1273 N N . SER A 1 155 ? 81.297 -1.370 -82.488 1.00 74.44 155 SER A N 1
ATOM 1274 C CA . SER A 1 155 ? 81.949 -1.333 -83.807 1.00 74.44 155 SER A CA 1
ATOM 1275 C C . SER A 1 155 ? 82.241 0.096 -84.298 1.00 74.44 155 SER A C 1
ATOM 1277 O O . SER A 1 155 ? 83.085 0.287 -85.176 1.00 74.44 155 SER A O 1
ATOM 1279 N N . CYS A 1 156 ? 81.643 1.111 -83.659 1.00 58.53 156 CYS A N 1
ATOM 1280 C CA . CYS A 1 156 ? 81.827 2.532 -83.965 1.00 58.53 156 CYS A CA 1
ATOM 1281 C C . CYS A 1 156 ? 82.972 3.222 -83.180 1.00 58.53 156 CYS A C 1
ATOM 1283 O O . CYS A 1 156 ? 83.218 4.413 -83.370 1.00 58.53 156 CYS A O 1
ATOM 1285 N N . MET A 1 157 ? 83.725 2.504 -82.332 1.00 58.12 157 MET A N 1
ATOM 1286 C CA . MET A 1 157 ? 84.758 3.084 -81.446 1.00 58.12 157 MET A CA 1
ATOM 1287 C C . MET A 1 157 ? 86.041 3.614 -82.133 1.00 58.12 157 MET A C 1
ATOM 1289 O O . MET A 1 157 ? 86.924 4.119 -81.443 1.00 58.12 157 MET A O 1
ATOM 1293 N N . LYS A 1 158 ? 86.195 3.534 -83.464 1.00 52.09 158 LYS A N 1
ATOM 1294 C CA . LYS A 1 158 ? 87.433 3.969 -84.158 1.00 52.09 158 LYS A CA 1
ATOM 1295 C C . LYS A 1 158 ? 87.488 5.441 -84.594 1.00 52.09 158 LYS A C 1
ATOM 1297 O O . LYS A 1 158 ? 88.557 5.878 -85.006 1.00 52.09 158 LYS A O 1
ATOM 1302 N N . ASN A 1 159 ? 86.412 6.221 -84.465 1.00 51.88 159 ASN A N 1
ATOM 1303 C CA . ASN A 1 159 ? 86.358 7.595 -84.997 1.00 51.88 159 ASN A CA 1
ATOM 1304 C C . ASN A 1 159 ? 86.050 8.669 -83.939 1.00 51.88 159 ASN A C 1
ATOM 1306 O O . ASN A 1 159 ? 85.250 9.566 -84.190 1.00 51.88 159 ASN A O 1
ATOM 1310 N N . CYS A 1 160 ? 86.685 8.622 -82.765 1.00 49.09 160 CYS A N 1
ATOM 1311 C CA . CYS A 1 160 ? 86.586 9.741 -81.824 1.00 49.09 160 CYS A CA 1
ATOM 1312 C C . CYS A 1 160 ? 87.925 10.093 -81.165 1.00 49.09 160 CYS A C 1
ATOM 1314 O O . CYS A 1 160 ? 88.052 10.139 -79.949 1.00 49.09 160 CYS A O 1
ATOM 1316 N N . GLU A 1 161 ? 88.919 10.410 -81.992 1.00 46.38 161 GLU A N 1
ATOM 1317 C CA . GLU A 1 161 ? 90.003 11.320 -81.622 1.00 46.38 161 GLU A CA 1
ATOM 1318 C C . GLU A 1 161 ? 89.941 12.515 -82.578 1.00 46.38 161 GLU A C 1
ATOM 1320 O O . GLU A 1 161 ? 90.356 12.397 -83.725 1.00 46.38 161 GLU A O 1
ATOM 1325 N N . THR A 1 162 ? 89.315 13.617 -82.141 1.00 44.62 162 THR A N 1
ATOM 1326 C CA . THR A 1 162 ? 89.685 15.041 -82.344 1.00 44.62 162 THR A CA 1
ATOM 1327 C C . THR A 1 162 ? 88.461 15.914 -82.008 1.00 44.62 162 THR A C 1
ATOM 1329 O O . THR A 1 162 ? 87.552 16.044 -82.823 1.00 44.62 162 THR A O 1
ATOM 1332 N N . GLY A 1 163 ? 88.429 16.528 -80.815 1.00 42.25 163 GLY A N 1
ATOM 1333 C CA . GLY A 1 163 ? 87.405 17.526 -80.457 1.00 42.25 163 GLY A CA 1
ATOM 1334 C C . GLY A 1 163 ? 87.097 17.645 -78.962 1.00 42.25 163 GLY A C 1
ATOM 1335 O O . GLY A 1 163 ? 86.037 17.242 -78.509 1.00 42.25 163 GLY A O 1
ATOM 1336 N N . SER A 1 164 ? 88.048 18.183 -78.204 1.00 40.59 164 SER A N 1
ATOM 1337 C CA . SER A 1 164 ? 88.093 18.323 -76.742 1.00 40.59 164 SER A CA 1
ATOM 1338 C C . SER A 1 164 ? 87.053 19.288 -76.120 1.00 40.59 164 SER A C 1
ATOM 1340 O O . SER A 1 164 ? 86.928 20.415 -76.585 1.00 40.59 164 SER A O 1
ATOM 1342 N N . THR A 1 165 ? 86.482 18.873 -74.965 1.00 41.69 165 THR A N 1
ATOM 1343 C CA . THR A 1 165 ? 86.166 19.642 -73.714 1.00 41.69 165 THR A CA 1
ATOM 1344 C C . THR A 1 165 ? 85.183 20.831 -73.789 1.00 41.69 165 THR A C 1
ATOM 1346 O O . THR A 1 165 ? 85.395 21.747 -74.563 1.00 41.69 165 THR A O 1
ATOM 1349 N N . THR A 1 166 ? 84.118 20.998 -72.991 1.00 38.69 166 THR A N 1
ATOM 1350 C CA . THR A 1 166 ? 83.773 20.751 -71.565 1.00 38.69 166 THR A CA 1
ATOM 1351 C C . THR A 1 166 ? 82.222 20.771 -71.485 1.00 38.69 166 THR A C 1
ATOM 1353 O O . THR A 1 166 ? 81.600 21.381 -72.342 1.00 38.69 166 THR A O 1
ATOM 1356 N N . SER A 1 167 ? 81.480 20.154 -70.568 1.00 34.84 167 SER A N 1
ATOM 1357 C CA . SER A 1 167 ? 81.678 20.015 -69.134 1.00 34.84 167 SER A CA 1
ATOM 1358 C C . SER A 1 167 ? 80.956 18.770 -68.607 1.00 34.84 167 SER A C 1
ATOM 1360 O O . SER A 1 167 ? 79.780 18.510 -68.841 1.00 34.84 167 SER A O 1
ATOM 1362 N N . SER A 1 168 ? 81.715 18.014 -67.832 1.00 38.84 168 SER A N 1
ATOM 1363 C CA . SER A 1 168 ? 81.252 17.041 -66.863 1.00 38.84 168 SER A CA 1
ATOM 1364 C C . SER A 1 168 ? 80.313 17.681 -65.835 1.00 38.84 168 SER A C 1
ATOM 1366 O O . SER A 1 168 ? 80.754 18.480 -65.009 1.00 38.84 168 SER A O 1
ATOM 1368 N N . THR A 1 169 ? 79.064 17.240 -65.788 1.00 35.69 169 THR A N 1
ATOM 1369 C CA . THR A 1 169 ? 78.322 17.126 -64.528 1.00 35.69 169 THR A CA 1
ATOM 1370 C C . THR A 1 169 ? 78.095 15.651 -64.249 1.00 35.69 169 THR A C 1
ATOM 1372 O O . THR A 1 169 ? 76.976 15.159 -64.190 1.00 35.69 169 THR A O 1
ATOM 1375 N N . ALA A 1 170 ? 79.198 14.929 -64.036 1.00 37.25 170 ALA A N 1
ATOM 1376 C CA . ALA A 1 170 ? 79.135 13.814 -63.111 1.00 37.25 170 ALA A CA 1
ATOM 1377 C C . ALA A 1 170 ? 78.655 14.408 -61.776 1.00 37.25 170 ALA A C 1
ATOM 1379 O O . ALA A 1 170 ? 79.351 15.280 -61.236 1.00 37.25 170 ALA A O 1
ATOM 1380 N N . PRO A 1 171 ? 77.496 14.008 -61.221 1.00 34.31 171 PRO A N 1
ATOM 1381 C CA . PRO A 1 171 ? 77.302 14.213 -59.809 1.00 34.31 171 PRO A CA 1
ATOM 1382 C C . PRO A 1 171 ? 78.377 13.353 -59.166 1.00 34.31 171 PRO A C 1
ATOM 1384 O O . PRO A 1 171 ? 78.349 12.125 -59.222 1.00 34.31 171 PRO A O 1
ATOM 1387 N N . SER A 1 172 ? 79.389 14.032 -58.631 1.00 32.78 172 SER A N 1
ATOM 1388 C CA . SER A 1 172 ? 80.222 13.504 -57.569 1.00 32.78 172 SER A CA 1
ATOM 1389 C C . SER A 1 172 ? 79.308 12.665 -56.685 1.00 32.78 172 SER A C 1
ATOM 1391 O O . SER A 1 172 ? 78.357 13.201 -56.110 1.00 32.78 172 SER A O 1
ATOM 1393 N N . PHE A 1 173 ? 79.552 11.353 -56.635 1.00 37.25 173 PHE A N 1
ATOM 1394 C CA . PHE A 1 173 ? 79.066 10.514 -55.555 1.00 37.25 173 PHE A CA 1
ATOM 1395 C C . PHE A 1 173 ? 79.663 11.108 -54.280 1.00 37.25 173 PHE A C 1
ATOM 1397 O O . PHE A 1 173 ? 80.707 10.687 -53.783 1.00 37.25 173 PHE A O 1
ATOM 1404 N N . ARG A 1 174 ? 79.000 12.140 -53.756 1.00 35.84 174 ARG A N 1
ATOM 1405 C CA . ARG A 1 174 ? 79.026 12.428 -52.343 1.00 35.84 174 ARG A CA 1
ATOM 1406 C C . ARG A 1 174 ? 78.407 11.197 -51.725 1.00 35.84 174 ARG A C 1
ATOM 1408 O O . ARG A 1 174 ? 77.193 11.025 -51.712 1.00 35.84 174 ARG A O 1
ATOM 1415 N N . ALA A 1 175 ? 79.272 10.328 -51.228 1.00 39.16 175 ALA A N 1
ATOM 1416 C CA . ALA A 1 175 ? 78.936 9.467 -50.121 1.00 39.16 175 ALA A CA 1
ATOM 1417 C C . ALA A 1 175 ? 78.643 10.358 -48.900 1.00 39.16 175 ALA A C 1
ATOM 1419 O O . ALA A 1 175 ? 79.343 10.292 -47.894 1.00 39.16 175 ALA A O 1
ATOM 1420 N N . ASP A 1 176 ? 77.584 11.172 -48.965 1.00 35.31 176 ASP A N 1
ATOM 1421 C CA . ASP A 1 176 ? 76.857 11.588 -47.776 1.00 35.31 176 ASP A CA 1
ATOM 1422 C C . ASP A 1 176 ? 76.064 10.361 -47.342 1.00 35.31 176 ASP A C 1
ATOM 1424 O O . ASP A 1 176 ? 74.851 10.231 -47.488 1.00 35.31 176 ASP A O 1
ATOM 1428 N N . THR A 1 177 ? 76.821 9.410 -46.802 1.00 39.25 177 THR A N 1
ATOM 1429 C CA . THR A 1 177 ? 76.283 8.451 -45.860 1.00 39.25 177 THR A CA 1
ATOM 1430 C C . THR A 1 177 ? 75.865 9.310 -44.674 1.00 39.25 177 THR A C 1
ATOM 1432 O O . THR A 1 177 ? 76.661 9.552 -43.765 1.00 39.25 177 THR A O 1
ATOM 1435 N N . TYR A 1 178 ? 74.635 9.833 -44.688 1.00 41.50 178 TYR A N 1
ATOM 1436 C CA . TYR A 1 178 ? 74.003 10.336 -43.478 1.00 41.50 178 TYR A CA 1
ATOM 1437 C C . TYR A 1 178 ? 73.770 9.119 -42.589 1.00 41.50 178 TYR A C 1
ATOM 1439 O O . TYR A 1 178 ? 72.710 8.497 -42.557 1.00 41.50 178 TYR A O 1
ATOM 1447 N N . ARG A 1 179 ? 74.843 8.720 -41.907 1.00 38.50 179 ARG A N 1
ATOM 1448 C CA . ARG A 1 179 ? 74.841 7.710 -40.868 1.00 38.50 179 ARG A CA 1
ATOM 1449 C C . ARG A 1 179 ? 74.220 8.369 -39.642 1.00 38.50 179 ARG A C 1
ATOM 1451 O O . ARG A 1 179 ? 74.909 8.768 -38.708 1.00 38.50 179 ARG A O 1
ATOM 1458 N N . GLY A 1 180 ? 72.899 8.504 -39.666 1.00 41.91 180 GLY A N 1
ATOM 1459 C CA . GLY A 1 180 ? 72.082 8.806 -38.500 1.00 41.91 180 GLY A CA 1
ATOM 1460 C C . GLY A 1 180 ? 72.020 7.596 -37.574 1.00 41.91 180 GLY A C 1
ATOM 1461 O O . GLY A 1 180 ? 70.966 7.004 -37.406 1.00 41.91 180 GLY A O 1
ATOM 1462 N N . THR A 1 181 ? 73.153 7.210 -36.987 1.00 40.22 181 THR A N 1
ATOM 1463 C CA . THR A 1 181 ? 73.201 6.314 -35.826 1.00 40.22 181 THR A CA 1
ATOM 1464 C C . THR A 1 181 ? 74.320 6.784 -34.907 1.00 40.22 181 THR A C 1
ATOM 1466 O O . THR A 1 181 ? 75.495 6.459 -35.086 1.00 40.22 181 THR A O 1
ATOM 1469 N N . ILE A 1 182 ? 73.927 7.588 -33.926 1.00 42.09 182 ILE A N 1
ATOM 1470 C CA . ILE A 1 182 ? 74.659 7.866 -32.690 1.00 42.09 182 ILE A CA 1
ATOM 1471 C C . ILE A 1 182 ? 75.155 6.548 -32.083 1.00 42.09 182 ILE A C 1
ATOM 1473 O O . ILE A 1 182 ? 74.377 5.741 -31.587 1.00 42.09 182 ILE A O 1
ATOM 1477 N N . SER A 1 183 ? 76.466 6.331 -32.123 1.00 37.94 183 SER A N 1
ATOM 1478 C CA . SER A 1 183 ? 77.142 5.295 -31.348 1.00 37.94 183 SER A CA 1
ATOM 1479 C C . SER A 1 183 ? 78.536 5.799 -30.993 1.00 37.94 183 SER A C 1
ATOM 1481 O O . SER A 1 183 ? 79.427 5.909 -31.836 1.00 37.94 183 SER A O 1
ATOM 1483 N N . GLY A 1 184 ? 78.697 6.164 -29.722 1.00 35.78 184 GLY A N 1
ATOM 1484 C CA . GLY A 1 184 ? 80.002 6.304 -29.101 1.00 35.78 184 GLY A CA 1
ATOM 1485 C C . GLY A 1 184 ? 80.606 4.930 -28.810 1.00 35.78 184 GLY A C 1
ATOM 1486 O O . GLY A 1 184 ? 79.890 3.968 -28.546 1.00 35.78 184 GLY A O 1
ATOM 1487 N N . GLY A 1 185 ? 81.938 4.872 -28.793 1.00 34.66 185 GLY A N 1
ATOM 1488 C CA . GLY A 1 185 ? 82.672 3.793 -28.129 1.00 34.66 185 GLY A CA 1
ATOM 1489 C C . GLY A 1 185 ? 83.613 3.001 -29.030 1.00 34.66 185 GLY A C 1
ATOM 1490 O O . GLY A 1 185 ? 83.234 2.040 -29.683 1.00 34.66 185 GLY A O 1
ATOM 1491 N N . LYS A 1 186 ? 84.891 3.382 -28.991 1.00 36.78 186 LYS A N 1
ATOM 1492 C CA . LYS A 1 186 ? 86.043 2.639 -29.519 1.00 36.78 186 LYS A CA 1
ATOM 1493 C C . LYS A 1 186 ? 86.139 1.227 -28.915 1.00 36.78 186 LYS A C 1
ATOM 1495 O O . LYS A 1 186 ? 85.986 1.095 -27.704 1.00 36.78 186 LYS A O 1
ATOM 1500 N N . LYS A 1 187 ? 86.628 0.254 -29.700 1.00 35.47 187 LYS A N 1
ATOM 1501 C CA . LYS A 1 187 ? 87.817 -0.568 -29.362 1.00 35.47 187 LYS A CA 1
ATOM 1502 C C . LYS A 1 187 ? 88.282 -1.437 -30.544 1.00 35.47 187 LYS A C 1
ATOM 1504 O O . LYS A 1 187 ? 87.519 -2.218 -31.094 1.00 35.47 187 LYS A O 1
ATOM 1509 N N . LYS A 1 188 ? 89.569 -1.299 -30.888 1.00 40.09 188 LYS A N 1
ATOM 1510 C CA . LYS A 1 188 ? 90.359 -2.196 -31.751 1.00 40.09 188 LYS A CA 1
ATOM 1511 C C . LYS A 1 188 ? 91.008 -3.309 -30.912 1.00 40.09 188 LYS A C 1
ATOM 1513 O O . LYS A 1 188 ? 91.550 -3.013 -29.851 1.00 40.09 188 LYS A O 1
ATOM 1518 N N . ARG A 1 189 ? 91.048 -4.525 -31.465 1.00 40.75 189 ARG A N 1
ATOM 1519 C CA . ARG A 1 189 ? 92.021 -5.641 -31.321 1.00 40.75 189 ARG A CA 1
ATOM 1520 C C . ARG A 1 189 ? 91.634 -6.643 -32.428 1.00 40.75 189 ARG A C 1
ATOM 1522 O O . ARG A 1 189 ? 90.445 -6.770 -32.666 1.00 40.75 189 ARG A O 1
ATOM 1529 N N . SER A 1 190 ? 92.455 -7.431 -33.114 1.00 33.75 190 SER A N 1
ATOM 1530 C CA . SER A 1 190 ? 93.891 -7.587 -33.391 1.00 33.75 190 SER A CA 1
ATOM 1531 C C . SER A 1 190 ? 93.977 -8.910 -34.186 1.00 33.75 190 SER A C 1
ATOM 1533 O O . SER A 1 190 ? 93.340 -9.854 -33.736 1.00 33.75 190 SER A O 1
ATOM 1535 N N . GLY A 1 191 ? 94.779 -8.989 -35.263 1.00 34.16 191 GLY A N 1
ATOM 1536 C CA . GLY A 1 191 ? 95.322 -10.232 -35.882 1.00 34.16 191 GLY A CA 1
ATOM 1537 C C . GLY A 1 191 ? 94.308 -11.137 -36.611 1.00 34.16 191 GLY A C 1
ATOM 1538 O O . GLY A 1 191 ? 93.356 -11.582 -35.994 1.00 34.16 191 GLY A O 1
ATOM 1539 N N . LEU A 1 192 ? 94.333 -11.399 -37.924 1.00 46.53 192 LEU A N 1
ATOM 1540 C CA . LEU A 1 192 ? 95.383 -11.817 -38.874 1.00 46.53 192 LEU A CA 1
ATOM 1541 C C . LEU A 1 192 ? 95.836 -13.288 -38.702 1.00 46.53 192 LEU A C 1
ATOM 1543 O O . LEU A 1 192 ? 96.634 -13.581 -37.819 1.00 46.53 192 LEU A O 1
ATOM 1547 N N . PHE A 1 193 ? 95.322 -14.150 -39.599 1.00 37.44 193 PHE A N 1
ATOM 1548 C CA . PHE A 1 193 ? 95.965 -15.268 -40.330 1.00 37.44 193 PHE A CA 1
ATOM 1549 C C . PHE A 1 193 ? 95.219 -16.615 -40.336 1.00 37.44 193 PHE A C 1
ATOM 1551 O O . PHE A 1 193 ? 94.860 -17.161 -39.300 1.00 37.44 193 PHE A O 1
ATOM 1558 N N . GLY A 1 194 ? 95.101 -17.166 -41.553 1.00 32.34 194 GLY A N 1
ATOM 1559 C CA . GLY A 1 194 ? 94.561 -18.486 -41.892 1.00 32.34 194 GLY A CA 1
ATOM 1560 C C . GLY A 1 194 ? 93.121 -18.365 -42.392 1.00 32.34 194 GLY A C 1
ATOM 1561 O O . GLY A 1 194 ? 92.237 -18.030 -41.626 1.00 32.34 194 GLY A O 1
ATOM 1562 N N . ILE A 1 195 ? 92.782 -18.623 -43.651 1.00 43.78 195 ILE A N 1
ATOM 1563 C CA . ILE A 1 195 ? 93.086 -19.853 -44.375 1.00 43.78 195 ILE A CA 1
ATOM 1564 C C . ILE A 1 195 ? 92.871 -19.576 -45.876 1.00 43.78 195 ILE A C 1
ATOM 1566 O O . ILE A 1 195 ? 91.753 -19.311 -46.315 1.00 43.78 195 ILE A O 1
ATOM 1570 N N . PHE A 1 196 ? 93.937 -19.678 -46.672 1.00 48.28 196 PHE A N 1
ATOM 1571 C CA . PHE A 1 196 ? 93.804 -20.008 -48.088 1.00 48.28 196 PHE A CA 1
ATOM 1572 C C . PHE A 1 196 ? 93.181 -21.407 -48.168 1.00 48.28 196 PHE A C 1
ATOM 1574 O O . PHE A 1 196 ? 93.852 -22.399 -47.899 1.00 48.28 196 PHE A O 1
ATOM 1581 N N . THR A 1 197 ? 91.901 -21.491 -48.526 1.00 32.94 197 THR A N 1
ATOM 1582 C CA . THR A 1 197 ? 91.364 -22.679 -49.191 1.00 32.94 197 THR A CA 1
ATOM 1583 C C . THR A 1 197 ? 90.816 -22.245 -50.533 1.00 32.94 197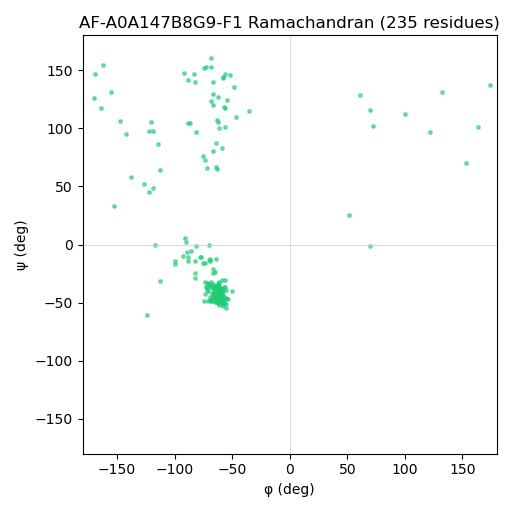 THR A C 1
ATOM 1585 O O . THR A 1 197 ? 89.784 -21.590 -50.651 1.00 32.94 197 THR A O 1
ATOM 1588 N N . SER A 1 198 ? 91.570 -22.589 -51.566 1.00 45.19 198 SER A N 1
ATOM 1589 C CA . SER A 1 198 ? 91.095 -22.647 -52.933 1.00 45.19 198 SER A CA 1
ATOM 1590 C C . SER A 1 198 ? 89.898 -23.594 -52.978 1.00 45.19 198 SER A C 1
ATOM 1592 O O . SER A 1 198 ? 90.085 -24.805 -52.988 1.00 45.19 198 SER A O 1
ATOM 1594 N N . ASN A 1 199 ? 88.676 -23.063 -53.007 1.00 32.69 199 ASN A N 1
ATOM 1595 C CA . ASN A 1 199 ? 87.509 -23.841 -53.403 1.00 32.69 199 ASN A CA 1
ATOM 1596 C C . ASN A 1 199 ? 86.955 -23.258 -54.700 1.00 32.69 199 ASN A C 1
ATOM 1598 O O . ASN A 1 199 ? 86.085 -22.392 -54.738 1.00 32.69 199 ASN A O 1
ATOM 1602 N N . LYS A 1 200 ? 87.547 -23.753 -55.785 1.00 39.16 200 LYS A N 1
ATOM 1603 C CA . LYS A 1 200 ? 87.096 -23.662 -57.169 1.00 39.16 200 LYS A CA 1
ATOM 1604 C C . LYS A 1 200 ? 85.762 -24.412 -57.297 1.00 39.16 200 LYS A C 1
ATOM 1606 O O . LYS A 1 200 ? 85.759 -25.467 -57.894 1.00 39.16 200 LYS A O 1
ATOM 1611 N N . ASN A 1 201 ? 84.683 -23.934 -56.672 1.00 37.12 201 ASN A N 1
ATOM 1612 C CA . ASN A 1 201 ? 83.352 -24.570 -56.692 1.00 37.12 201 ASN A CA 1
ATOM 1613 C C . ASN A 1 201 ? 82.203 -23.551 -56.498 1.00 37.12 201 ASN A C 1
ATOM 1615 O O . ASN A 1 201 ? 81.184 -23.867 -55.906 1.00 37.12 201 ASN A O 1
ATOM 1619 N N . ASN A 1 202 ? 82.352 -22.317 -56.987 1.00 36.84 202 ASN A N 1
ATOM 1620 C CA . ASN A 1 202 ? 81.231 -21.372 -57.134 1.00 36.84 202 ASN A CA 1
ATOM 1621 C C . ASN A 1 202 ? 81.053 -20.996 -58.616 1.00 36.84 202 ASN A C 1
ATOM 1623 O O . ASN A 1 202 ? 81.025 -19.836 -59.004 1.00 36.84 202 ASN A O 1
ATOM 1627 N N . ILE A 1 203 ? 81.022 -22.032 -59.459 1.00 44.56 203 ILE A N 1
ATOM 1628 C CA . ILE A 1 203 ? 80.597 -21.986 -60.866 1.00 44.56 203 ILE A CA 1
ATOM 1629 C C . ILE A 1 203 ? 79.515 -23.064 -61.019 1.00 44.56 203 ILE A C 1
ATOM 1631 O O . ILE A 1 203 ? 79.646 -23.995 -61.808 1.00 44.56 203 ILE A O 1
ATOM 1635 N N . GLU A 1 204 ? 78.499 -23.028 -60.163 1.00 43.44 204 GLU A N 1
ATOM 1636 C CA . GLU A 1 204 ? 77.334 -23.913 -60.304 1.00 43.44 204 GLU A CA 1
ATOM 1637 C C . GLU A 1 204 ? 76.080 -23.108 -60.649 1.00 43.44 204 GLU A C 1
ATOM 1639 O O . GLU A 1 204 ? 75.301 -23.540 -61.487 1.00 43.44 204 GLU A O 1
ATOM 1644 N N . GLU A 1 205 ? 75.980 -21.861 -60.186 1.00 47.28 205 GLU A N 1
ATOM 1645 C CA . GLU A 1 205 ? 74.871 -20.959 -60.531 1.00 47.28 205 GLU A CA 1
ATOM 1646 C C . GLU A 1 205 ? 74.946 -20.405 -61.973 1.00 47.28 205 GLU A C 1
ATOM 1648 O O . GLU A 1 205 ? 73.952 -19.952 -62.527 1.00 47.28 205 GLU A O 1
ATOM 1653 N N . LEU A 1 206 ? 76.108 -20.506 -62.639 1.00 47.47 206 LEU A N 1
ATOM 1654 C CA . LEU A 1 206 ? 76.260 -20.193 -64.072 1.00 47.47 206 LEU A CA 1
ATOM 1655 C C . LEU A 1 206 ? 75.929 -21.372 -65.004 1.00 47.47 206 LEU A C 1
ATOM 1657 O O . LEU A 1 206 ? 75.974 -21.217 -66.225 1.00 47.47 206 LEU A O 1
ATOM 1661 N N . LYS A 1 207 ? 75.650 -22.563 -64.461 1.00 52.47 207 LYS A N 1
ATOM 1662 C CA . LYS A 1 207 ? 75.562 -23.802 -65.252 1.00 52.47 207 LYS A CA 1
ATOM 1663 C C . LYS A 1 207 ? 74.171 -24.081 -65.832 1.00 52.47 207 LYS A C 1
ATOM 1665 O O . LYS A 1 207 ? 74.050 -24.921 -66.723 1.00 52.47 207 LYS A O 1
ATOM 1670 N N . ASP A 1 208 ? 73.156 -23.338 -65.398 1.00 63.41 208 ASP A N 1
ATOM 1671 C CA . ASP A 1 208 ? 71.758 -23.529 -65.812 1.00 63.41 208 ASP A CA 1
ATOM 1672 C C . ASP A 1 208 ? 71.349 -22.708 -67.042 1.00 63.41 208 ASP A C 1
ATOM 1674 O O . ASP A 1 208 ? 70.196 -22.740 -67.463 1.00 63.41 208 ASP A O 1
ATOM 1678 N N . ASP A 1 209 ? 72.287 -22.009 -67.686 1.00 66.00 209 ASP A N 1
ATOM 1679 C CA . ASP A 1 209 ? 71.990 -21.297 -68.934 1.00 66.00 209 ASP A CA 1
ATOM 1680 C C . ASP A 1 209 ? 72.030 -22.231 -70.166 1.00 66.00 209 ASP A C 1
ATOM 1682 O O . ASP A 1 209 ? 71.758 -21.817 -71.292 1.00 66.00 209 ASP A O 1
ATOM 1686 N N . TYR A 1 210 ? 72.345 -23.525 -69.975 1.00 79.38 210 TYR A N 1
ATOM 1687 C CA . TYR A 1 210 ? 72.367 -24.567 -71.016 1.00 79.38 210 TYR A CA 1
ATOM 1688 C C . TYR A 1 210 ? 73.200 -24.191 -72.260 1.00 79.38 210 TYR A C 1
ATOM 1690 O O . TYR A 1 210 ? 72.942 -24.679 -73.364 1.00 79.38 210 TYR A O 1
ATOM 1698 N N . SER A 1 211 ? 74.189 -23.308 -72.092 1.00 78.00 211 SER A N 1
ATOM 1699 C CA . SER A 1 211 ? 75.014 -22.713 -73.151 1.00 78.00 211 SER A CA 1
ATOM 1700 C C . SER A 1 211 ? 75.887 -23.729 -73.892 1.00 78.00 211 SER A C 1
ATOM 1702 O O . SER A 1 211 ? 76.205 -23.509 -75.059 1.00 78.00 211 SER A O 1
ATOM 1704 N N . ASP A 1 212 ? 76.187 -24.863 -73.255 1.00 81.62 212 ASP A N 1
ATOM 1705 C CA . ASP A 1 212 ? 76.931 -25.987 -73.836 1.00 81.62 212 ASP A CA 1
ATOM 1706 C C . ASP A 1 212 ? 76.079 -26.871 -74.772 1.00 81.62 212 ASP A C 1
ATOM 1708 O O . ASP A 1 212 ? 76.608 -27.738 -75.472 1.00 81.62 212 ASP A O 1
ATOM 1712 N N . LEU A 1 213 ? 74.751 -26.688 -74.797 1.00 82.62 213 LEU A N 1
ATOM 1713 C CA . LEU A 1 213 ? 73.845 -27.463 -75.646 1.00 82.62 213 LEU A CA 1
ATOM 1714 C C . LEU A 1 213 ? 73.610 -26.777 -77.003 1.00 82.62 213 LEU A C 1
ATOM 1716 O O . LEU A 1 213 ? 73.512 -25.549 -77.072 1.00 82.62 213 LEU A O 1
ATOM 1720 N N . PRO A 1 214 ? 73.398 -27.545 -78.094 1.00 86.50 214 PRO A N 1
ATOM 1721 C CA . PRO A 1 214 ? 72.964 -26.985 -79.370 1.00 86.50 214 PRO A CA 1
ATOM 1722 C C . PRO A 1 214 ? 71.712 -26.099 -79.210 1.00 86.50 214 PRO A C 1
ATOM 1724 O O . PRO A 1 214 ? 70.827 -26.450 -78.422 1.00 86.50 214 PRO A O 1
ATOM 1727 N N . PRO A 1 215 ? 71.553 -25.009 -79.990 1.00 85.81 215 PRO A N 1
ATOM 1728 C CA . PRO A 1 215 ? 70.533 -23.977 -79.749 1.00 85.81 215 PRO A CA 1
ATOM 1729 C C . PRO A 1 215 ? 69.099 -24.497 -79.546 1.00 85.81 215 PRO A C 1
ATOM 1731 O O . PRO A 1 215 ? 68.374 -24.034 -78.667 1.00 85.81 215 PRO A O 1
ATOM 1734 N N . ASN A 1 216 ? 68.687 -25.512 -80.315 1.00 85.62 216 ASN A N 1
ATOM 1735 C CA . ASN A 1 216 ? 67.359 -26.120 -80.178 1.00 85.62 216 ASN A CA 1
ATOM 1736 C C . ASN A 1 216 ? 67.185 -26.925 -78.876 1.00 85.62 216 ASN A C 1
ATOM 1738 O O . ASN A 1 216 ? 66.086 -26.952 -78.321 1.00 85.62 216 ASN A O 1
ATOM 1742 N N . GLN A 1 217 ? 68.246 -27.573 -78.384 1.00 85.75 217 GLN A N 1
ATOM 1743 C CA . GLN A 1 217 ? 68.226 -28.304 -77.114 1.00 85.75 217 GLN A CA 1
ATOM 1744 C C . GLN A 1 217 ? 68.218 -27.336 -75.926 1.00 85.75 217 GLN A C 1
ATOM 1746 O O . GLN A 1 217 ? 67.410 -27.516 -75.015 1.00 85.75 217 GLN A O 1
ATOM 1751 N N . ARG A 1 218 ? 69.025 -26.267 -75.995 1.00 86.25 218 ARG A N 1
ATOM 1752 C CA . ARG A 1 218 ? 69.018 -25.154 -75.035 1.00 86.25 218 ARG A CA 1
ATOM 1753 C C . ARG A 1 218 ? 67.630 -24.524 -74.907 1.00 86.25 218 ARG A C 1
ATOM 1755 O O . ARG A 1 218 ? 67.086 -24.471 -73.809 1.00 86.25 218 ARG A O 1
ATOM 1762 N N . ARG A 1 219 ? 66.993 -24.163 -76.031 1.00 86.50 219 ARG A N 1
ATOM 1763 C CA . ARG A 1 219 ? 65.614 -23.636 -76.044 1.00 86.50 219 ARG A CA 1
ATOM 1764 C C . ARG A 1 219 ? 64.630 -24.584 -75.354 1.00 86.50 219 ARG A C 1
ATOM 1766 O O . ARG A 1 219 ? 63.822 -24.137 -74.552 1.00 86.50 219 ARG A O 1
ATOM 1773 N N . LYS A 1 220 ? 64.684 -25.887 -75.656 1.00 90.12 220 LYS A N 1
ATOM 1774 C CA . LYS A 1 220 ? 63.757 -26.875 -75.077 1.00 90.12 220 LYS A CA 1
ATOM 1775 C C . LYS A 1 220 ? 63.915 -26.994 -73.557 1.00 90.12 220 LYS A C 1
ATOM 1777 O O . LYS A 1 220 ? 62.915 -27.135 -72.863 1.00 90.12 220 LYS A O 1
ATOM 1782 N N . LYS A 1 221 ? 65.151 -26.942 -73.054 1.00 88.75 221 LYS A N 1
ATOM 1783 C CA . LYS A 1 221 ? 65.446 -26.986 -71.617 1.00 88.75 221 LYS A CA 1
ATOM 1784 C C . LYS A 1 221 ? 65.000 -25.713 -70.895 1.00 88.75 221 LYS A C 1
ATOM 1786 O O . LYS A 1 221 ? 64.309 -25.823 -69.891 1.00 88.75 221 LYS A O 1
ATOM 1791 N N . LEU A 1 222 ? 65.292 -24.538 -71.456 1.00 88.75 222 LEU A N 1
ATOM 1792 C CA . LEU A 1 222 ? 64.852 -23.255 -70.896 1.00 88.75 222 LEU A CA 1
ATOM 1793 C C . LEU A 1 222 ? 63.323 -23.129 -70.853 1.00 88.75 222 LEU A C 1
ATOM 1795 O O . LEU A 1 222 ? 62.779 -22.711 -69.840 1.00 88.75 222 LEU A O 1
ATOM 1799 N N . VAL A 1 223 ? 62.615 -23.539 -71.913 1.00 89.69 223 VAL A N 1
ATOM 1800 C CA . VAL A 1 223 ? 61.139 -23.531 -71.926 1.00 89.69 223 VAL A CA 1
ATOM 1801 C C . VAL A 1 223 ? 60.569 -24.445 -70.839 1.00 89.69 223 VAL A C 1
ATOM 1803 O O . VAL A 1 223 ? 59.661 -24.033 -70.127 1.00 89.69 223 VAL A O 1
ATOM 1806 N N . ALA A 1 224 ? 61.134 -25.644 -70.660 1.00 89.81 224 ALA A N 1
ATOM 1807 C CA . ALA A 1 224 ? 60.692 -26.556 -69.607 1.00 89.81 224 ALA A CA 1
ATOM 1808 C C . ALA A 1 224 ? 60.887 -25.964 -68.198 1.00 89.81 224 ALA A C 1
ATOM 1810 O O . ALA A 1 224 ? 60.026 -26.151 -67.341 1.00 89.81 224 ALA A O 1
ATOM 1811 N N . GLU A 1 225 ? 61.978 -25.226 -67.968 1.00 90.25 225 GLU A N 1
ATOM 1812 C CA . GLU A 1 225 ? 62.215 -24.562 -66.681 1.00 90.25 225 GLU A CA 1
ATOM 1813 C C . GLU A 1 225 ? 61.267 -23.371 -66.471 1.00 90.25 225 GLU A C 1
ATOM 1815 O O . GLU A 1 225 ? 60.719 -23.210 -65.384 1.00 90.25 225 GLU A O 1
ATOM 1820 N N . VAL A 1 226 ? 60.981 -22.585 -67.518 1.00 90.12 226 VAL A N 1
ATOM 1821 C CA . VAL A 1 226 ? 59.957 -21.524 -67.460 1.00 90.12 226 VAL A CA 1
ATOM 1822 C C . VAL A 1 226 ? 58.584 -22.105 -67.130 1.00 90.12 226 VAL A C 1
ATOM 1824 O O . VAL A 1 226 ? 57.871 -21.550 -66.296 1.00 90.12 226 VAL A O 1
ATOM 1827 N N . ASP A 1 227 ? 58.205 -23.218 -67.755 1.00 92.25 227 ASP A N 1
ATOM 1828 C CA . ASP A 1 227 ? 56.918 -23.866 -67.502 1.00 92.25 227 ASP A CA 1
ATOM 1829 C C . ASP A 1 227 ? 56.840 -24.432 -66.079 1.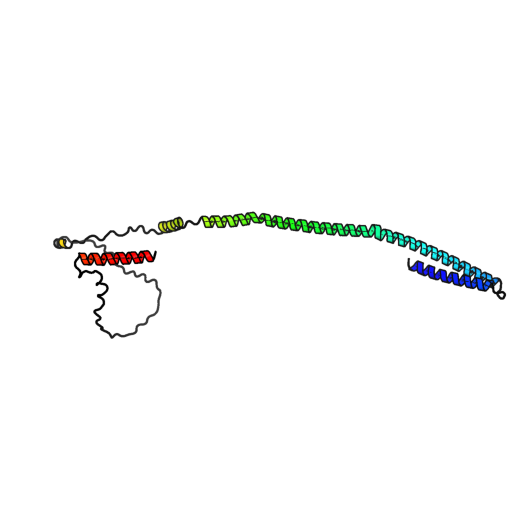00 92.25 227 ASP A C 1
ATOM 1831 O O . ASP A 1 227 ? 55.802 -24.310 -65.428 1.00 92.25 227 ASP A O 1
ATOM 1835 N N . LYS A 1 228 ? 57.947 -24.974 -65.558 1.00 91.19 228 LYS A N 1
ATOM 1836 C CA . LYS A 1 228 ? 58.058 -25.412 -64.163 1.00 91.19 228 LYS A CA 1
ATOM 1837 C C . LYS A 1 228 ? 57.893 -24.242 -63.189 1.00 91.19 228 LYS A C 1
ATOM 1839 O O . LYS A 1 228 ? 57.051 -24.321 -62.302 1.00 91.19 228 LYS A O 1
ATOM 1844 N N . ILE A 1 229 ? 58.619 -23.141 -63.389 1.00 88.88 229 ILE A N 1
ATOM 1845 C CA . ILE A 1 229 ? 58.514 -21.946 -62.536 1.00 88.88 229 ILE A CA 1
ATOM 1846 C C . ILE A 1 229 ? 57.096 -21.364 -62.596 1.00 88.88 229 ILE A C 1
ATOM 1848 O O . ILE A 1 229 ? 56.531 -20.986 -61.575 1.00 88.88 229 ILE A O 1
ATOM 1852 N N . ARG A 1 230 ? 56.473 -21.328 -63.779 1.00 90.62 230 ARG A N 1
ATOM 1853 C CA . ARG A 1 230 ? 55.074 -20.896 -63.926 1.00 90.62 230 ARG A CA 1
ATOM 1854 C C . ARG A 1 230 ? 54.106 -21.813 -63.185 1.00 90.62 230 ARG A C 1
ATOM 1856 O O . ARG A 1 230 ? 53.164 -21.317 -62.573 1.00 90.62 230 ARG A O 1
ATOM 1863 N N . ALA A 1 231 ? 54.326 -23.126 -63.233 1.00 90.25 231 ALA A N 1
ATOM 1864 C CA . ALA A 1 231 ? 53.527 -24.078 -62.472 1.00 90.25 231 ALA A CA 1
ATOM 1865 C C . ALA A 1 231 ? 53.683 -23.846 -60.962 1.00 90.25 231 ALA A C 1
ATOM 1867 O O . ALA A 1 231 ? 52.678 -23.794 -60.262 1.00 90.25 231 ALA A O 1
ATOM 1868 N N . GLU A 1 232 ? 54.905 -23.621 -60.476 1.00 89.19 232 GLU A N 1
ATOM 1869 C CA . GLU A 1 232 ? 55.175 -23.299 -59.070 1.00 89.19 232 GLU A CA 1
ATOM 1870 C C . GLU A 1 232 ? 54.497 -21.984 -58.643 1.00 89.19 232 GLU A C 1
ATOM 1872 O O . GLU A 1 232 ? 53.794 -21.961 -57.633 1.00 89.19 232 GLU A O 1
ATOM 1877 N N . ILE A 1 233 ? 54.591 -20.914 -59.441 1.00 85.56 233 ILE A N 1
ATOM 1878 C CA . ILE A 1 233 ? 53.911 -19.631 -59.168 1.00 85.56 233 ILE A CA 1
ATOM 1879 C C . ILE A 1 233 ? 52.392 -19.816 -59.045 1.00 85.56 233 ILE A C 1
ATOM 1881 O O . ILE A 1 233 ? 51.771 -19.300 -58.113 1.00 85.56 233 ILE A O 1
ATOM 1885 N N . ASN A 1 234 ? 51.793 -20.599 -59.943 1.00 81.56 234 ASN A N 1
ATOM 1886 C CA . ASN A 1 234 ? 50.352 -20.856 -59.937 1.00 81.56 234 ASN A CA 1
ATOM 1887 C C . ASN A 1 234 ? 49.888 -21.728 -58.760 1.00 81.56 234 ASN A C 1
ATOM 1889 O O . ASN A 1 234 ? 48.691 -21.808 -58.515 1.00 81.56 234 ASN A O 1
ATOM 1893 N N . THR A 1 235 ? 50.800 -22.388 -58.039 1.00 81.62 235 THR A N 1
ATOM 1894 C CA . THR A 1 235 ? 50.460 -23.130 -56.811 1.00 81.62 235 THR A CA 1
ATOM 1895 C C . THR A 1 235 ? 50.514 -22.277 -55.542 1.00 81.62 235 THR A C 1
ATOM 1897 O O . THR A 1 235 ? 50.012 -22.709 -54.508 1.00 81.62 235 THR A O 1
ATOM 1900 N N . VAL A 1 236 ? 51.114 -21.082 -55.607 1.00 67.94 236 VAL A N 1
ATOM 1901 C CA . VAL A 1 236 ? 51.295 -20.168 -54.460 1.00 67.94 236 VAL A CA 1
ATOM 1902 C C . VAL A 1 236 ? 50.250 -19.041 -54.438 1.00 67.94 236 VAL A C 1
ATOM 1904 O O . VAL A 1 236 ? 50.088 -18.382 -53.412 1.00 67.94 236 VAL A O 1
ATOM 1907 N N . THR A 1 237 ? 49.530 -18.832 -55.544 1.00 48.47 237 THR A N 1
ATOM 1908 C CA . THR A 1 237 ? 48.444 -17.840 -55.670 1.00 48.47 237 THR A CA 1
ATOM 1909 C C . THR A 1 237 ? 47.090 -18.498 -55.443 1.00 48.47 237 THR A C 1
ATOM 1911 O O . THR A 1 237 ? 46.242 -17.876 -54.767 1.00 48.47 237 THR A O 1
#

Mean predicted aligned error: 16.7 Å

InterPro domains:
  IPR027267 AH/BAR domain superfamily [G3DSA:1.20.1270.60] (1-164)
  IPR027267 AH/BAR domain superfamily [SSF103657] (1-153)
  IPR031160 F-BAR domain [PS51741] (1-131)

Secondary structure (DSSP, 8-state):
-HHHHHHHHHHHHHHHHHHHHHHHHHS-TTS-HHHHHHHHHHHHHHHHHHHHHHHHHHHHHHHHHHHHHHIIIIIHHHHHHHHHHHHHHHHHHHHHHHHHHHHHHHHHHHHHHHHHHHHHHHHHT--HHHHHHHHHHHH---PPPPPPPPP--GGGTTS--S-----------------------------------------STTGGG-TTS-HHHHHHHHHHHHHHHHHHHHHH-

Radius of gyration: 68.27 Å; Cα contacts (8 Å, |Δi|>4): 52; chains: 1; bounding box: 137×49×158 Å

Sequence (237 aa):
LDKSKRHYDKMFKEAEKAEEAYHKADEDLHLSRAEVEKAKQTKEQKNQICEDAKTDYANQLQKTNNLQREHYNEHMPRVFDQLQRMDERRSGCIQAYMKRSAEIHRQVIPIITKCLDGMVAAADSIDPKRDAETVIERYKSGYIPPEDFPFEDLSCMKNCETGSTTSSTAPSFRADTYRGTISGGKKKRSGLFGIFTSNKNNIEELKDDYSDLPPNQRRKKLVAEVDKIRAEINTVT

Nearest PDB structures (foldseek):
  2efl-assembly1_A-2  TM=9.078E-01  e=4.669E-10  Homo sapiens
  2efk-assembly1_A-2  TM=8.848E-01  e=1.822E-08  Homo sapiens
  3i2w-assembly1_B  TM=4.355E-01  e=1.738E-01  Drosophila melanogaster
  4bne-assembly1_B  TM=3.767E-01  e=5.826E-02  Gallus gallus
  2x3v-assembly2_C  TM=5.010E-01  e=4.558E-01  Mus musculus

Foldseek 3Di:
DVVLVVVLVVLVVVLVVLVVVLVVQVPDPPDDPVVSVVSVVSNVVSVVSNVVSVVVVVVVVVVVVVVVCCCVVPVVVVVVVVVVVVVVVVVVVVVVVVVVVVVVVVVCVVVVVVVVVVVVVVVVPDDPVVVVVVVCVVPVPPDDPDDDDDDDDPVPVPPPPDDDDDDDPPPPPPPPPVPPDDDDDDDDDDDDDDDDDPDPPPCPVVVQCCVVDDPVVSVVSVVVVVVVVVVVVVVVD

pLDDT: mean 82.96, std 23.37, range [32.34, 98.81]

Organism: NCBI:txid360319

=== Feature glossary ===
The record interleaves many kinds of information about one protein. Here is each kind framed as the question it answers.

Q: What are the backbone torsion angles?
A: φ (phi) and ψ (psi) are the two rotatable backbone dihedrals per residue: φ is the C(i-1)–N–Cα–C torsion, ψ is the N–Cα–C–N(i+1) torsion, both in degrees on (−180°, 180°]. α-helical residues cluster near (−60°, −45°); β-strand residues near (−120°, +130°). A Ramachandran plot is simply a scatter of (φ, ψ) for every residue.

Q: What is the amino-acid chain?
A: This is the polypeptide sequence — one letter per residue, N-terminus first. Length ranges from a few dozen residues for small domains to over a thousand for large multi-domain proteins.

Q: How mobile is each atom in the crystal?
A: For experimental (PDB) structures, the B-factor (temperature factor) quantifies the positional spread of each atom in the crystal — a combination of thermal vibration and static disorder — in units of Å². High B-factors mark flexible loops or poorly resolved regions; low B-factors mark the rigid, well-ordered core.

Q: Are the domains correctly placed relative to each other?
A: Predicted Aligned Error (PAE) is an AlphaFold confidence matrix: entry (i, j) is the expected error in the position of residue j, in ångströms, when the prediction is superimposed on the true structure at residue i. Low PAE within a block of residues means that block is internally rigid and well-predicted; high PAE between two blocks means their relative placement is uncertain even if each block individually is confident.

Q: How confident is the AlphaFold model at each residue?
A: pLDDT is the predicted lDDT-Cα score: AlphaFold's confidence that the local environment of each residue (all inter-atomic distances within 15 Å) is correctly placed. It is a per-residue number between 0 and 100, with higher meaning more reliable.

Q: What family and function is it annotated with?
A: Functional annotations link the protein to curated databases. InterPro entries identify conserved domains and families by matching the sequence against member-database signatures (Pfam, PROSITE, CDD, …). Gene Ontology (GO) terms describe molecular function, biological process, and cellular component in a controlled vocabulary. CATH places the structure in a hierarchical fold classification (Class/Architecture/Topology/Homologous-superfamily). The organism is the source species.

Q: How big and how compact is the whole molecule?
A: Three whole-structure scalars: the radius of gyration (RMS distance of Cα from centroid, in Å), the count of Cα–Cα contacts (pairs closer than 8 Å and separated by more than four residues in sequence — i.e. tertiary, not local, contacts), and the bounding-box dimensions. Together they distinguish compact globular folds from extended fibres or disordered chains.

Q: What known structures does this most resemble?
A: The Foldseek neighbor list gives the closest experimentally determined structures in the PDB, ranked by structural alignment. TM-score near 1 means near-identical fold; near 0.3 means only rough topology match. This is how one finds what a novel AlphaFold prediction most resembles in the solved-structure universe.

Q: Which residues are buried vs exposed?
A: SASA measures how much of the protein is reachable by solvent. It is computed by rolling a water-sized probe over the atomic surface and summing the exposed area (Å²). Per-residue SASA distinguishes core (buried, low SASA) from surface (exposed, high SASA) residues; total SASA is a whole-molecule size measure.

Q: Which residues are in helices, strands, or loops?
A: Eight-state secondary structure (DSSP): H is the canonical α-helix, G the tighter 3₁₀-helix, I the wider π-helix; E/B are β-structure, T and S are turns and bends, and '-' is everything else. DSSP derives these from the pattern of main-chain N–H···O=C hydrogen bonds, not from the sequence.

Q: Where is each backbone atom in 3D?
A: Structure coordinates are given as an mmCIF _atom_site loop: one row per atom with element, residue name, chain id, sequence number, and x/y/z position in Å. Only the four main-chain atoms per residue are included here; side chains are omitted to keep the record compact.

Q: What if only a Cα trace is available?
A: Three-state secondary structure (P-SEA) collapses the eight DSSP classes into helix (a), strand (b), and coil (c). P-SEA assigns these from Cα geometry alone — distances and angles — without requiring backbone oxygens, so it works on any Cα trace.

Q: What do the rendered images show?
A: The six renders are orthographic views along the three Cartesian axes in both directions. Representation (cartoon, sticks, or surface) and color scheme (sequence-rainbow or by-chain) vary across proteins so the training set covers all the common visualization conventions.

Q: What does the local fold look like, residue by residue?
A: Foldseek's 3Di representation compresses backbone geometry into a per-residue letter drawn from a learned twenty-state alphabet. It captures the tertiary interaction pattern around each residue — which residues are packed against it in space, regardless of where they are in sequence.

Q: What do the diagnostic plots show?
A: The contact map is a binary N×N matrix image: pixel (i, j) is dark where Cα_i and Cα_j are within 8 Å and |i−j|>4. Because the |i−j|>4 filter removes local helical contacts, off-diagonal stripes parallel to the main diagonal indicate parallel β-sheets; stripes perpendicular to it indicate antiparallel β-sheets. The Ramachandran plot scatters every residue's (φ, ψ) pair against the sterically allowed regions. The PAE heatmap renders the predicted-aligned-error matrix.